Protein AF-A0A6P2LKY9-F1 (afdb_monomer_lite)

Organism: NCBI:txid488446

Sequence (203 aa):
MSLGGGTQVIVFDTAKVGRNPLKTTDAQFRIYQKQFQTVAALASKAGMTTTIFTNHHPILAFAPIAGSTPAPGNLALQSVMSSLNAQAYYPPGIHVALHGHVHDFQAINFSSGHPATIVSGNGGDNLDVALPDPFPAGLTPAPGAVIERLSHNNSFGFLIMERRAAPATGWVFHAYSAAGKLLASCDQSGTTLACDKTGFIAP

InterPro domains:
  IPR029052 Metallo-dependent phosphatase-like [G3DSA:3.60.21.10] (2-195)
  IPR029052 Metallo-dependent phosphatase-like [SSF56300] (5-173)

Radius of gyration: 16.24 Å; chains: 1; bounding box: 44×42×42 Å

Secondary structure (DSSP, 8-state):
--S-TTEEEEE---TT--SSPPPTTSHHHHHHHHHHHHHHHHHT-TT-SEEEEE-SS-SSS-B--TTSPPB-S-HHHHHHHHTT-TTTSSPTT--EEEE-SSSSEEEEEESSSPPEEEEE--SSSPPPPPPPSSPPTT--SSTT--EEEEEEE-SSEEEEEEEPPTT--SEEEEEEETT--EEEEEEEETTEEEES--EE---

pLDDT: mean 96.25, std 5.59, range [45.53, 98.88]

Structure (mmCIF, N/CA/C/O backbone):
data_AF-A0A6P2LKY9-F1
#
_entry.id   AF-A0A6P2LKY9-F1
#
loop_
_atom_site.group_PDB
_atom_site.id
_atom_site.type_symbol
_atom_site.label_atom_id
_atom_site.label_alt_id
_atom_site.label_comp_id
_atom_site.label_asym_id
_atom_site.label_entity_id
_atom_site.label_seq_id
_atom_site.pdbx_PDB_ins_code
_atom_site.Cartn_x
_atom_site.Cartn_y
_atom_site.Cartn_z
_atom_site.occupancy
_atom_site.B_iso_or_equiv
_atom_site.auth_seq_id
_atom_site.auth_comp_id
_atom_site.auth_asym_id
_atom_site.auth_atom_id
_atom_site.pdbx_PDB_model_num
ATOM 1 N N . MET A 1 1 ? -24.342 -4.943 -7.506 1.00 45.53 1 MET A N 1
ATOM 2 C CA . MET A 1 1 ? -23.456 -6.098 -7.764 1.00 45.53 1 MET A CA 1
ATOM 3 C C . MET A 1 1 ? -22.476 -6.171 -6.604 1.00 45.53 1 MET A C 1
ATOM 5 O O . MET A 1 1 ? -21.874 -5.147 -6.312 1.00 45.53 1 MET A O 1
ATOM 9 N N . SER A 1 2 ? -22.389 -7.280 -5.864 1.00 63.56 2 SER A N 1
ATOM 10 C CA . SER A 1 2 ? -21.385 -7.402 -4.795 1.00 63.56 2 SER A CA 1
ATOM 11 C C . SER A 1 2 ? -20.031 -7.767 -5.409 1.00 63.56 2 SER A C 1
ATOM 13 O O . SER A 1 2 ? -19.975 -8.538 -6.367 1.00 63.56 2 SER A O 1
ATOM 15 N N . LEU A 1 3 ? -18.928 -7.271 -4.841 1.00 70.25 3 LEU A N 1
ATOM 16 C CA . LEU A 1 3 ? -17.557 -7.664 -5.215 1.00 70.25 3 LEU A CA 1
ATOM 17 C C . LEU A 1 3 ? -17.201 -9.072 -4.688 1.00 70.25 3 LEU A C 1
ATOM 19 O O . LEU A 1 3 ? -16.032 -9.421 -4.545 1.00 70.25 3 LEU A O 1
ATOM 23 N N . GLY A 1 4 ? -18.210 -9.914 -4.435 1.00 73.00 4 GLY A N 1
ATOM 24 C CA . GLY A 1 4 ? -18.126 -11.185 -3.712 1.00 73.00 4 GLY A CA 1
ATOM 25 C C . GLY A 1 4 ? -18.806 -11.098 -2.353 1.00 73.00 4 GLY A C 1
ATOM 26 O O . GLY A 1 4 ? -18.917 -10.018 -1.784 1.00 73.00 4 GLY A O 1
ATOM 27 N N . GLY A 1 5 ? -19.284 -12.233 -1.832 1.00 80.12 5 GLY A N 1
ATOM 28 C CA . GLY A 1 5 ? -20.027 -12.276 -0.564 1.00 80.12 5 GLY A CA 1
ATOM 29 C C . GLY A 1 5 ? -19.220 -11.835 0.666 1.00 80.12 5 GLY A C 1
ATOM 30 O O . GLY A 1 5 ? -19.817 -11.384 1.637 1.00 80.12 5 GLY A O 1
ATOM 31 N N . GLY A 1 6 ? -17.885 -11.916 0.604 1.00 89.38 6 GLY A N 1
ATOM 32 C CA . GLY A 1 6 ? -16.979 -11.600 1.715 1.00 89.38 6 GLY A CA 1
ATOM 33 C C . GLY A 1 6 ? -15.938 -10.518 1.420 1.00 89.38 6 GLY A C 1
ATOM 34 O O . GLY A 1 6 ? -14.963 -10.418 2.161 1.00 89.38 6 GLY A O 1
ATOM 35 N N . THR A 1 7 ? -16.083 -9.728 0.348 1.00 94.00 7 THR A N 1
ATOM 36 C CA . THR A 1 7 ? -15.151 -8.622 0.060 1.00 94.00 7 THR A CA 1
ATOM 37 C C . THR A 1 7 ? -15.814 -7.262 0.197 1.00 94.00 7 THR A C 1
ATOM 39 O O . THR A 1 7 ? -16.906 -7.037 -0.326 1.00 94.00 7 THR A O 1
ATOM 42 N N . GLN A 1 8 ? -15.099 -6.331 0.826 1.00 95.62 8 GLN A N 1
ATOM 43 C CA . GLN A 1 8 ? -15.435 -4.914 0.832 1.00 95.62 8 GLN A CA 1
ATOM 44 C C . GLN A 1 8 ? -14.215 -4.040 0.531 1.00 95.62 8 GLN A C 1
ATOM 46 O O . GLN A 1 8 ? -13.075 -4.409 0.817 1.00 95.62 8 GLN A O 1
ATOM 51 N N . VAL A 1 9 ? -14.485 -2.858 -0.018 1.00 97.25 9 VAL A N 1
ATOM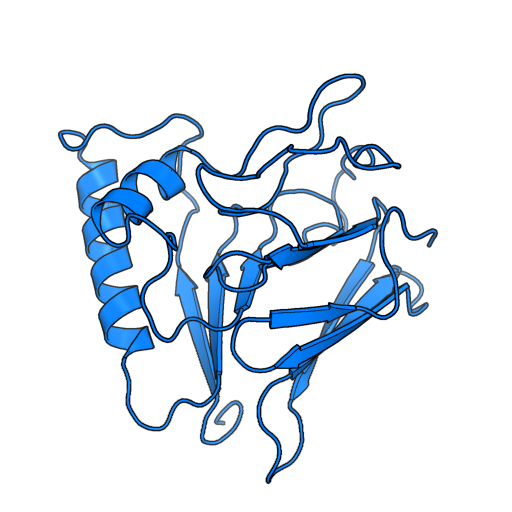 52 C CA . VAL A 1 9 ? -13.497 -1.801 -0.242 1.00 97.25 9 VAL A CA 1
ATOM 53 C C . VAL A 1 9 ? -13.921 -0.592 0.583 1.00 97.25 9 VAL A 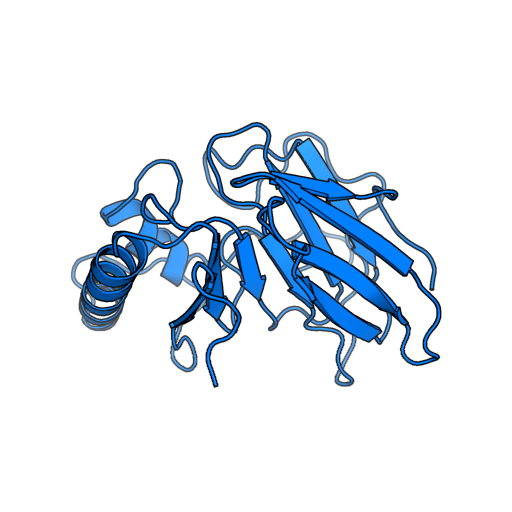C 1
ATOM 55 O O . VAL A 1 9 ? -15.053 -0.126 0.456 1.00 97.25 9 VAL A O 1
ATOM 58 N N . ILE A 1 10 ? -13.028 -0.097 1.438 1.00 98.44 10 ILE A N 1
ATOM 59 C CA . ILE A 1 10 ? -13.234 1.120 2.226 1.00 98.44 10 ILE A CA 1
ATOM 60 C C . ILE A 1 10 ? -12.400 2.227 1.593 1.00 98.44 10 ILE A C 1
ATOM 62 O O . ILE A 1 10 ? -11.173 2.178 1.627 1.00 98.44 10 ILE A O 1
ATOM 66 N N . VAL A 1 11 ? -13.078 3.225 1.030 1.00 98.50 11 VAL A N 1
ATOM 67 C CA . VAL A 1 11 ? -12.438 4.395 0.423 1.00 98.50 11 VAL A CA 1
ATOM 68 C C . VAL A 1 11 ? -12.305 5.494 1.471 1.00 98.50 11 VAL A C 1
ATOM 70 O O . VAL A 1 11 ? -13.298 5.920 2.061 1.00 98.50 11 VAL A O 1
ATOM 73 N N . PHE A 1 12 ? -11.082 5.960 1.693 1.00 98.56 12 PHE A N 1
ATOM 74 C CA . PHE A 1 12 ? -10.757 7.011 2.647 1.00 98.56 12 PHE A CA 1
ATOM 75 C C . PHE A 1 12 ? -10.211 8.238 1.911 1.00 98.56 12 PHE A C 1
ATOM 77 O O . PHE A 1 12 ? -9.162 8.190 1.266 1.00 98.56 12 PHE A O 1
ATOM 84 N N . ASP A 1 13 ? -10.947 9.347 1.979 1.00 98.06 13 ASP A N 1
ATOM 85 C CA . ASP A 1 13 ? -10.561 10.588 1.310 1.00 98.06 13 ASP A CA 1
ATOM 86 C C . ASP A 1 13 ? -9.358 11.235 2.009 1.00 98.06 13 ASP A C 1
ATOM 88 O O . ASP A 1 13 ? -9.334 11.416 3.224 1.00 98.06 13 ASP A O 1
ATOM 92 N N . THR A 1 14 ? -8.353 11.601 1.215 1.00 97.94 14 THR A N 1
ATOM 93 C CA . THR A 1 14 ? -7.128 12.264 1.682 1.00 97.94 14 THR A CA 1
ATOM 94 C C . THR A 1 14 ? -6.783 13.501 0.865 1.00 97.94 14 THR A C 1
ATOM 96 O O . THR A 1 14 ? -5.675 14.011 0.976 1.00 97.94 14 THR A O 1
ATOM 99 N N . ALA A 1 15 ? -7.717 14.026 0.069 1.00 96.56 15 ALA A N 1
ATOM 100 C CA . ALA A 1 15 ? -7.475 15.140 -0.847 1.00 96.56 15 ALA A CA 1
ATOM 101 C C . ALA A 1 15 ? -6.951 16.413 -0.157 1.00 96.56 15 ALA A C 1
ATOM 103 O O . ALA A 1 15 ? -6.298 17.236 -0.789 1.00 96.56 15 ALA A O 1
ATOM 104 N N . LYS A 1 16 ? -7.227 16.587 1.142 1.00 96.75 16 LYS A N 1
ATOM 105 C CA . LYS A 1 16 ? -6.793 17.758 1.920 1.00 96.75 16 LYS A CA 1
ATOM 106 C C . LYS A 1 16 ? -5.641 17.473 2.877 1.00 96.75 16 LYS A C 1
ATOM 108 O O . LYS A 1 16 ? -5.351 18.316 3.723 1.00 96.75 16 LYS A O 1
ATOM 113 N N . VAL A 1 17 ? -5.040 16.285 2.848 1.00 97.19 17 VAL A N 1
ATOM 114 C CA . VAL A 1 17 ? -4.019 15.924 3.834 1.00 97.19 17 VAL A CA 1
ATOM 115 C C . VAL A 1 17 ? -2.714 16.685 3.591 1.00 97.19 17 VAL A C 1
ATOM 117 O O . VAL A 1 17 ? -2.278 16.854 2.457 1.00 97.19 17 VAL A O 1
ATOM 120 N N . GLY A 1 18 ? -2.098 17.166 4.671 1.00 96.44 18 GLY A N 1
ATOM 121 C CA . GLY A 1 18 ? -0.754 17.735 4.626 1.00 96.44 18 GLY A CA 1
ATOM 122 C C . GLY A 1 18 ? 0.337 16.660 4.637 1.00 96.44 18 GLY A C 1
ATOM 123 O O . GLY A 1 18 ? 0.066 15.460 4.640 1.00 96.44 18 GLY A O 1
ATOM 124 N N . ARG A 1 19 ? 1.596 17.105 4.675 1.00 95.19 19 ARG A N 1
ATOM 125 C CA . ARG A 1 19 ? 2.769 16.219 4.786 1.00 95.19 19 ARG A CA 1
ATOM 126 C C . ARG A 1 19 ? 3.292 16.081 6.215 1.00 95.19 19 ARG A C 1
ATOM 128 O O . ARG A 1 19 ? 3.851 15.047 6.551 1.00 95.19 19 ARG A O 1
ATOM 135 N N . ASN A 1 20 ? 3.119 17.112 7.041 1.00 97.75 20 ASN A N 1
ATOM 136 C CA . ASN A 1 20 ? 3.670 17.156 8.395 1.00 97.75 20 ASN A CA 1
ATOM 137 C C . ASN A 1 20 ? 2.765 16.422 9.396 1.00 97.75 20 ASN A C 1
ATOM 139 O O . ASN A 1 20 ? 1.544 16.480 9.234 1.00 97.75 20 ASN A O 1
ATOM 143 N N . PRO A 1 21 ? 3.326 15.806 10.456 1.00 98.25 21 PRO A N 1
ATOM 144 C CA . PRO A 1 21 ? 2.533 15.269 11.557 1.00 98.25 21 PRO A CA 1
ATOM 145 C C . PRO A 1 21 ? 1.536 16.302 12.090 1.00 98.25 21 PRO A C 1
ATOM 147 O O . PRO A 1 21 ? 1.885 17.470 12.282 1.00 98.25 21 PRO A O 1
ATOM 150 N N . LEU A 1 22 ? 0.307 15.865 12.349 1.00 98.50 22 LEU A N 1
ATOM 151 C CA . LEU A 1 22 ? -0.742 16.709 12.909 1.00 98.50 22 LEU A CA 1
ATOM 152 C C . LEU A 1 22 ? -0.723 16.613 14.435 1.00 98.50 22 LEU A C 1
ATOM 154 O O . LEU A 1 22 ? -0.529 15.538 15.004 1.00 98.50 22 LEU A O 1
ATOM 158 N N . LYS A 1 23 ? -0.963 17.734 15.115 1.00 98.44 23 LYS A N 1
ATOM 159 C CA . LYS A 1 23 ? -1.133 17.749 16.570 1.00 98.44 23 LYS A CA 1
ATOM 160 C C . LYS A 1 23 ? -2.560 17.343 16.913 1.00 98.44 23 LYS A C 1
ATOM 162 O O . LYS A 1 23 ? -3.503 17.696 16.210 1.00 98.44 23 LYS A O 1
ATOM 167 N N . THR A 1 24 ? -2.751 16.698 18.060 1.00 97.88 24 THR A N 1
ATOM 168 C CA . THR A 1 24 ? -4.084 16.291 18.548 1.00 97.88 24 THR A CA 1
ATOM 169 C C . THR A 1 24 ? -5.048 17.472 18.738 1.00 97.88 24 THR A C 1
ATOM 171 O O . THR A 1 24 ? -6.268 17.307 18.693 1.00 97.88 24 THR A O 1
ATOM 174 N N . THR A 1 25 ? -4.513 18.682 18.918 1.00 97.88 25 THR A N 1
ATOM 175 C CA . THR A 1 25 ? -5.273 19.934 19.029 1.00 97.88 25 THR A CA 1
ATOM 176 C C . THR A 1 25 ? -5.775 20.479 17.692 1.00 97.88 25 THR A C 1
ATOM 178 O O . THR A 1 25 ? -6.679 21.322 17.689 1.00 97.88 25 THR A O 1
ATOM 181 N N . ASP A 1 26 ? -5.221 20.017 16.568 1.00 98.25 26 ASP A N 1
ATOM 182 C CA . ASP A 1 26 ? -5.539 20.532 15.241 1.00 98.25 26 ASP A CA 1
ATOM 183 C C . ASP A 1 26 ? -6.940 20.088 14.804 1.00 98.25 26 ASP A C 1
ATOM 185 O O . ASP A 1 26 ? -7.356 18.941 14.989 1.00 98.25 26 ASP A O 1
ATOM 189 N N . ALA A 1 27 ? -7.687 20.990 14.163 1.00 98.00 27 ALA A N 1
ATOM 190 C CA . ALA A 1 27 ? -9.011 20.657 13.638 1.00 98.00 27 ALA A CA 1
ATOM 191 C C . ALA A 1 27 ? -8.943 19.510 12.615 1.00 98.00 27 ALA A C 1
ATOM 193 O O . ALA A 1 27 ? -9.774 18.604 12.646 1.00 98.00 27 ALA A O 1
ATOM 194 N N . GLN A 1 28 ? -7.917 19.518 11.760 1.00 98.06 28 GLN A N 1
ATOM 195 C CA . GLN A 1 28 ? -7.698 18.479 10.759 1.00 98.06 28 GLN A CA 1
ATOM 196 C C . GLN A 1 28 ? -7.419 17.107 11.388 1.00 98.06 28 GLN A C 1
ATOM 198 O O . GLN A 1 28 ? -7.958 16.111 10.907 1.00 98.06 28 GLN A O 1
ATOM 203 N N . PHE A 1 29 ? -6.653 17.054 12.485 1.00 98.75 29 PHE A N 1
ATOM 204 C CA . PHE A 1 29 ? -6.413 15.813 13.223 1.00 98.75 29 PHE A CA 1
ATOM 205 C C . PHE A 1 29 ? -7.733 15.198 13.687 1.00 98.75 29 PHE A C 1
ATOM 207 O O . PHE A 1 29 ? -8.015 14.041 13.392 1.00 98.75 29 PHE A O 1
ATOM 214 N N . ARG A 1 30 ? -8.580 15.987 14.362 1.00 98.56 30 ARG A N 1
ATOM 215 C CA . ARG A 1 30 ? -9.873 15.512 14.884 1.00 98.56 30 ARG A CA 1
ATOM 216 C C . ARG A 1 30 ? -10.816 15.043 13.775 1.00 98.56 30 ARG A C 1
ATOM 218 O O . ARG A 1 30 ? -11.541 14.069 13.965 1.00 98.56 30 ARG A O 1
ATOM 225 N N . ILE A 1 31 ? -10.797 15.711 12.619 1.00 98.50 31 ILE A N 1
ATOM 226 C CA . ILE A 1 31 ? -11.590 15.313 11.448 1.00 98.50 31 ILE A CA 1
ATOM 227 C C . ILE A 1 31 ? -11.138 13.944 10.939 1.00 98.50 31 ILE A C 1
ATOM 229 O O . ILE A 1 31 ? -11.962 13.032 10.855 1.00 98.50 31 ILE A O 1
ATOM 233 N N . TYR A 1 32 ? -9.845 13.775 10.654 1.00 98.75 32 TYR A N 1
ATOM 234 C CA . TYR A 1 32 ? -9.330 12.496 10.168 1.00 98.75 32 TYR A CA 1
ATOM 235 C C . TYR A 1 32 ? -9.468 11.391 11.214 1.00 98.75 32 TYR A C 1
ATOM 237 O O . TYR A 1 32 ? -9.809 10.270 10.855 1.00 98.75 32 TYR A O 1
ATOM 245 N N . GLN A 1 33 ? -9.293 11.695 12.503 1.00 98.62 33 GLN A N 1
ATOM 246 C CA . GLN A 1 33 ? -9.484 10.724 13.580 1.00 98.62 33 GLN A CA 1
ATOM 247 C C . GLN A 1 33 ? -10.921 10.194 13.581 1.00 98.62 33 GLN A C 1
ATOM 249 O O . GLN A 1 33 ? -11.130 8.982 13.597 1.00 98.62 33 GLN A O 1
ATOM 254 N N . LYS A 1 34 ? -11.917 11.083 13.478 1.00 98.62 34 LYS A N 1
ATOM 255 C CA . LYS A 1 34 ? -13.329 10.691 13.394 1.00 98.62 34 LYS A CA 1
ATOM 256 C C . LYS A 1 34 ? -13.629 9.873 12.136 1.00 98.62 34 LYS A C 1
ATOM 258 O O . LYS A 1 34 ? -14.343 8.878 12.207 1.00 98.62 34 LYS A O 1
ATOM 263 N N . GLN A 1 35 ? -13.080 10.261 10.987 1.00 98.44 35 GLN A N 1
ATOM 264 C CA . GLN A 1 35 ? -13.231 9.486 9.752 1.00 98.44 35 GLN A CA 1
ATOM 265 C C . GLN A 1 35 ? -12.591 8.096 9.879 1.00 98.44 35 GLN A C 1
ATOM 267 O O . GLN A 1 35 ? -13.163 7.109 9.425 1.00 98.44 35 GLN A O 1
ATOM 272 N N . PHE A 1 36 ? -11.441 7.991 10.543 1.00 98.44 36 PHE A N 1
ATOM 273 C CA . PHE A 1 36 ? -10.746 6.722 10.731 1.00 98.44 36 PHE A CA 1
ATOM 274 C C . PHE A 1 36 ? -11.426 5.811 11.767 1.00 98.44 36 PHE A C 1
ATOM 276 O O . PHE A 1 36 ? -11.404 4.590 11.634 1.00 98.44 36 PHE A O 1
ATOM 283 N N . GLN A 1 37 ? -12.135 6.377 12.747 1.00 98.62 37 GLN A N 1
ATOM 284 C CA . GLN A 1 37 ? -13.059 5.611 13.593 1.00 98.62 37 GLN A CA 1
ATOM 285 C C . GLN A 1 37 ? -14.198 4.989 12.767 1.00 98.62 37 GLN A C 1
ATOM 287 O O . GLN A 1 37 ? -14.562 3.837 12.999 1.00 98.62 37 GLN A O 1
ATOM 292 N N . THR A 1 38 ? -14.715 5.695 11.754 1.00 98.62 38 THR A N 1
ATOM 293 C CA . THR A 1 38 ? -15.676 5.111 10.802 1.00 98.62 38 THR A CA 1
ATOM 294 C C . THR A 1 38 ? -15.050 3.970 10.000 1.00 98.62 38 THR A C 1
ATOM 296 O O . THR A 1 38 ? -15.694 2.941 9.813 1.00 98.62 38 THR A O 1
ATOM 299 N N . VAL A 1 39 ? -13.786 4.098 9.575 1.00 98.62 39 VAL A N 1
ATOM 300 C CA . VAL A 1 39 ? -13.047 2.995 8.929 1.00 98.62 39 VAL A CA 1
ATOM 301 C C . VAL A 1 39 ? -12.999 1.771 9.845 1.00 98.62 39 VAL A C 1
ATOM 303 O O . VAL A 1 39 ? -13.284 0.671 9.383 1.00 98.62 39 VAL A O 1
ATOM 306 N N . ALA A 1 40 ? -12.716 1.946 11.138 1.00 98.44 40 ALA A N 1
ATOM 307 C CA . ALA A 1 40 ? -12.701 0.844 12.101 1.00 98.44 40 ALA A CA 1
ATOM 308 C C . ALA A 1 40 ? -14.074 0.163 12.245 1.00 98.44 40 ALA A C 1
ATOM 310 O O . ALA A 1 40 ? -14.153 -1.064 12.250 1.00 98.44 40 ALA A O 1
ATOM 311 N N . ALA A 1 41 ? -15.159 0.941 12.297 1.00 98.25 41 ALA A N 1
ATOM 312 C CA . ALA A 1 41 ? -16.519 0.402 12.347 1.00 98.25 41 ALA A CA 1
ATOM 313 C C . ALA A 1 41 ? -16.904 -0.369 11.069 1.00 98.25 41 ALA A C 1
ATOM 315 O O . ALA A 1 41 ? -17.618 -1.365 11.133 1.00 98.25 41 ALA A O 1
ATOM 316 N N . LEU A 1 42 ? -16.428 0.072 9.902 1.00 98.06 42 LEU A N 1
ATOM 317 C CA . LEU A 1 42 ? -16.637 -0.636 8.638 1.00 98.06 42 LEU A CA 1
ATOM 318 C C . LEU A 1 42 ? -15.779 -1.906 8.551 1.00 98.06 42 LEU A C 1
ATOM 320 O O . LEU A 1 42 ? -16.255 -2.943 8.092 1.00 98.06 42 LEU A O 1
ATOM 324 N N . ALA A 1 43 ? -14.526 -1.845 9.006 1.00 97.62 43 ALA A N 1
ATOM 325 C CA . ALA A 1 43 ? -13.587 -2.964 8.981 1.00 97.62 43 ALA A CA 1
ATOM 326 C C . ALA A 1 43 ? -14.014 -4.126 9.894 1.00 97.62 43 ALA A C 1
ATOM 328 O O . ALA A 1 43 ? -13.693 -5.274 9.597 1.00 97.62 43 ALA A O 1
ATOM 329 N N . SER A 1 44 ? -14.780 -3.848 10.955 1.00 96.56 44 SER A N 1
ATOM 330 C CA . SER A 1 44 ? -15.296 -4.858 11.889 1.00 96.56 44 SER A CA 1
ATOM 331 C C . SER A 1 44 ? -16.591 -5.544 11.434 1.00 96.56 44 SER A C 1
ATOM 333 O O . SER A 1 44 ? -17.131 -6.387 12.155 1.00 96.56 44 SER A O 1
ATOM 335 N N . LYS A 1 45 ? -17.111 -5.214 10.243 1.00 94.81 45 LYS A N 1
ATOM 336 C CA . LYS A 1 45 ? -18.344 -5.804 9.717 1.00 94.81 45 LYS A CA 1
ATOM 337 C C . LYS A 1 45 ? -18.217 -7.326 9.574 1.00 94.81 45 LYS A C 1
ATOM 339 O O . LYS A 1 45 ? -17.371 -7.833 8.839 1.00 94.81 45 LYS A O 1
ATOM 344 N N . ALA A 1 46 ? -19.120 -8.052 10.232 1.00 93.56 46 ALA A N 1
ATOM 345 C CA . ALA A 1 46 ? -19.168 -9.509 10.176 1.00 93.56 46 ALA A CA 1
ATOM 346 C C . ALA A 1 46 ? -19.386 -10.037 8.746 1.00 93.56 46 ALA A C 1
ATOM 348 O O . ALA A 1 46 ? -20.064 -9.415 7.923 1.00 93.56 46 ALA A O 1
ATOM 349 N N . GLY A 1 47 ? -18.822 -11.213 8.466 1.00 91.44 47 GLY A N 1
ATOM 350 C CA . GLY A 1 47 ? -18.920 -11.880 7.165 1.00 91.44 47 GLY A CA 1
ATOM 351 C C . GLY A 1 47 ? -17.910 -11.399 6.118 1.00 91.44 47 GLY A C 1
ATOM 352 O O . GLY A 1 47 ? -17.877 -11.954 5.023 1.00 91.44 47 GLY A O 1
ATOM 353 N N . MET A 1 48 ? -17.075 -10.403 6.430 1.00 93.44 48 MET A N 1
ATOM 354 C CA . MET A 1 48 ? -15.999 -9.962 5.541 1.00 93.44 48 MET A CA 1
ATOM 355 C C . MET A 1 48 ? -14.756 -10.837 5.727 1.00 93.44 48 MET A C 1
ATOM 357 O O . MET A 1 48 ? -14.176 -10.888 6.806 1.00 93.44 48 MET A O 1
ATOM 361 N N . THR A 1 49 ? -14.336 -11.509 4.657 1.00 92.75 49 THR A N 1
ATOM 362 C CA . THR A 1 49 ? -13.095 -12.298 4.583 1.00 92.75 49 THR A CA 1
ATOM 363 C C . THR A 1 49 ? -11.944 -11.504 3.973 1.00 92.75 49 THR A C 1
ATOM 365 O O . THR A 1 49 ? -10.794 -11.929 4.017 1.00 92.75 49 THR A O 1
ATOM 368 N N . THR A 1 50 ? -12.233 -10.377 3.317 1.00 94.81 50 THR A N 1
ATOM 369 C CA . THR A 1 50 ? -11.219 -9.452 2.809 1.00 94.81 50 THR A CA 1
ATOM 370 C C . THR A 1 50 ? -11.760 -8.028 2.799 1.00 94.81 50 THR A C 1
ATOM 372 O O . THR A 1 50 ? -12.737 -7.724 2.117 1.00 94.81 50 THR A O 1
ATOM 375 N N . THR A 1 51 ? -11.084 -7.141 3.518 1.00 97.50 51 THR A N 1
ATOM 376 C CA . THR A 1 51 ? -11.328 -5.697 3.476 1.00 97.50 51 THR A CA 1
ATOM 377 C C . THR A 1 51 ? -10.107 -5.023 2.887 1.00 97.50 51 THR A C 1
ATOM 379 O O . THR A 1 51 ? -9.017 -5.103 3.461 1.00 97.50 51 THR A O 1
ATOM 382 N N . ILE A 1 52 ? -10.306 -4.344 1.765 1.00 98.19 52 ILE A N 1
ATOM 383 C CA . ILE A 1 52 ? -9.283 -3.524 1.130 1.00 98.19 52 ILE A CA 1
ATOM 384 C C . ILE A 1 52 ? -9.503 -2.079 1.570 1.00 98.19 52 ILE A C 1
ATOM 386 O O . ILE A 1 52 ? -10.565 -1.506 1.323 1.00 98.19 52 ILE A O 1
ATOM 390 N N . PHE A 1 53 ? -8.515 -1.492 2.234 1.00 98.75 53 PHE A N 1
ATOM 391 C CA . PHE A 1 53 ? -8.484 -0.056 2.481 1.00 98.75 53 PHE A CA 1
ATOM 392 C C . PHE A 1 53 ? -7.871 0.637 1.269 1.00 98.75 53 PHE A C 1
ATOM 394 O O . PHE A 1 53 ? -6.849 0.187 0.759 1.00 98.75 53 PHE A O 1
ATOM 401 N N . THR A 1 54 ? -8.454 1.740 0.811 1.00 98.62 54 THR A N 1
ATOM 402 C CA . THR A 1 54 ? -7.847 2.528 -0.260 1.00 98.62 54 THR A CA 1
ATOM 403 C C . THR A 1 54 ? -7.956 4.021 -0.014 1.00 98.62 54 THR A C 1
ATOM 405 O O . THR A 1 54 ? -8.971 4.525 0.466 1.00 98.62 54 THR A O 1
ATOM 408 N N . ASN A 1 55 ? -6.887 4.731 -0.348 1.00 98.62 55 ASN A N 1
ATOM 409 C CA . ASN A 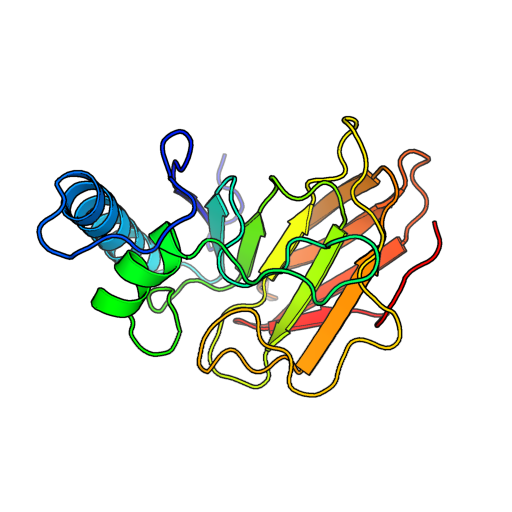1 55 ? -6.803 6.183 -0.332 1.00 98.62 55 ASN A CA 1
ATOM 410 C C . ASN A 1 55 ? -5.718 6.644 -1.313 1.00 98.62 55 ASN A C 1
ATOM 412 O O . ASN A 1 55 ? -4.940 5.842 -1.815 1.00 98.62 55 ASN A O 1
ATOM 416 N N . HIS A 1 56 ? -5.638 7.947 -1.570 1.00 98.44 56 HIS A N 1
ATOM 417 C CA . HIS A 1 56 ? -4.646 8.475 -2.505 1.00 98.44 56 HIS A CA 1
ATOM 418 C C . HIS A 1 56 ? -3.215 8.415 -1.944 1.00 98.44 56 HIS A C 1
ATOM 420 O O . HIS A 1 56 ? -2.344 7.832 -2.577 1.00 98.44 56 HIS A O 1
ATOM 426 N N . HIS A 1 57 ? -2.975 8.983 -0.757 1.00 98.62 57 HIS A N 1
ATOM 427 C CA . HIS A 1 57 ? -1.628 9.167 -0.198 1.00 98.62 57 HIS A CA 1
ATOM 428 C C . HIS A 1 57 ? -1.139 7.939 0.603 1.00 98.62 57 HIS A C 1
ATOM 430 O O . HIS A 1 57 ? -1.780 7.598 1.600 1.00 98.62 57 HIS A O 1
ATOM 436 N N . PRO A 1 58 ? -0.003 7.305 0.261 1.00 98.19 58 PRO A N 1
ATOM 437 C CA . PRO A 1 58 ? 0.465 6.113 0.958 1.00 98.19 58 PRO A CA 1
ATOM 438 C C . PRO A 1 58 ? 0.748 6.339 2.441 1.00 98.19 58 PRO A C 1
ATOM 440 O O . PRO A 1 58 ? 1.325 7.356 2.828 1.00 98.19 58 PRO A O 1
ATOM 443 N N . ILE A 1 59 ? 0.362 5.372 3.277 1.00 98.50 59 ILE A N 1
ATOM 444 C CA . ILE A 1 59 ? 0.555 5.439 4.735 1.00 98.50 59 ILE A CA 1
ATOM 445 C C . ILE A 1 59 ? 1.755 4.601 5.167 1.00 98.50 59 ILE A C 1
ATOM 447 O O . ILE A 1 59 ? 2.566 5.083 5.951 1.00 98.50 59 ILE A O 1
ATOM 451 N N . LEU A 1 60 ? 1.878 3.372 4.655 1.00 98.62 60 LEU A N 1
ATOM 452 C CA . LEU A 1 60 ? 2.973 2.442 4.954 1.00 98.62 60 LEU A CA 1
ATOM 453 C C . LEU A 1 60 ? 3.728 2.076 3.668 1.00 98.62 60 LEU A C 1
ATOM 455 O O . LEU A 1 60 ? 3.873 0.910 3.321 1.00 98.62 60 LEU A O 1
ATOM 459 N N . ALA A 1 61 ? 4.174 3.093 2.937 1.00 98.50 61 ALA A N 1
ATOM 460 C CA . ALA A 1 61 ? 5.012 2.947 1.749 1.00 98.50 61 ALA A CA 1
ATOM 461 C C . ALA A 1 61 ? 6.046 4.078 1.702 1.00 98.50 61 ALA A C 1
ATOM 463 O O . ALA A 1 61 ? 6.177 4.821 2.678 1.00 98.50 61 ALA A O 1
ATOM 464 N N . PHE A 1 62 ? 6.765 4.214 0.591 1.00 98.56 62 PHE A N 1
ATOM 465 C CA . PHE A 1 62 ? 7.828 5.206 0.452 1.00 98.56 62 PHE A CA 1
ATOM 466 C C . PHE A 1 62 ? 7.550 6.189 -0.675 1.00 98.56 62 PHE A C 1
ATOM 468 O O . PHE A 1 62 ? 6.954 5.825 -1.681 1.00 98.56 62 PHE A O 1
ATOM 475 N N . ALA A 1 63 ? 8.031 7.420 -0.527 1.00 97.75 63 ALA A N 1
ATOM 476 C CA . ALA A 1 63 ? 8.214 8.328 -1.652 1.00 97.75 63 ALA A CA 1
ATOM 477 C C . ALA A 1 63 ? 9.716 8.384 -1.984 1.00 97.75 63 ALA A C 1
ATOM 479 O O . ALA A 1 63 ? 10.518 8.729 -1.108 1.00 97.75 63 ALA A O 1
ATOM 480 N N . PRO A 1 64 ? 10.137 8.018 -3.202 1.00 97.31 64 PRO A N 1
ATOM 481 C CA . PRO A 1 64 ? 11.545 8.030 -3.574 1.00 97.31 64 PRO A CA 1
ATOM 482 C C . PRO A 1 64 ? 12.080 9.468 -3.669 1.00 97.31 64 PRO A C 1
ATOM 484 O O . PRO A 1 64 ? 11.365 10.406 -4.017 1.00 97.31 64 PRO A O 1
ATOM 487 N N . ILE A 1 65 ? 13.363 9.651 -3.348 1.00 96.38 65 ILE A N 1
ATOM 488 C CA . ILE A 1 65 ? 14.061 10.939 -3.451 1.00 96.38 65 ILE A CA 1
ATOM 489 C C . ILE A 1 65 ? 15.372 10.704 -4.198 1.00 96.38 65 ILE A C 1
ATOM 491 O O . ILE A 1 65 ? 16.178 9.864 -3.800 1.00 96.38 65 ILE A O 1
ATOM 495 N N . ALA A 1 66 ? 15.606 11.459 -5.272 1.00 93.56 66 ALA A N 1
ATOM 496 C CA . ALA A 1 66 ? 16.809 11.317 -6.087 1.00 93.56 66 ALA A CA 1
ATOM 497 C C . ALA A 1 66 ? 18.083 11.523 -5.249 1.00 93.56 66 ALA A C 1
ATOM 499 O O . ALA A 1 66 ? 18.278 12.579 -4.649 1.00 93.56 66 ALA A O 1
ATOM 500 N N . GLY A 1 67 ? 18.947 10.503 -5.213 1.00 91.50 67 GLY A N 1
ATOM 501 C CA . GLY A 1 67 ? 20.230 10.550 -4.504 1.00 91.50 67 GLY A CA 1
ATOM 502 C C . GLY A 1 67 ? 20.132 10.615 -2.975 1.00 91.50 67 GLY A C 1
ATOM 503 O O . GLY A 1 67 ? 21.122 10.952 -2.332 1.00 91.50 67 GLY A O 1
ATOM 504 N N . SER A 1 68 ? 18.969 10.318 -2.386 1.00 94.75 68 SER A N 1
ATOM 505 C CA . SER A 1 68 ? 18.753 10.381 -0.938 1.00 94.75 68 SER A CA 1
ATOM 506 C C . SER A 1 68 ? 17.936 9.190 -0.433 1.00 94.75 68 SER A C 1
ATOM 508 O O . SER A 1 68 ? 17.408 8.392 -1.207 1.00 94.75 68 SER A O 1
ATOM 510 N N . THR A 1 69 ? 17.826 9.070 0.886 1.00 96.31 69 THR A N 1
ATOM 511 C CA . THR A 1 69 ? 16.950 8.091 1.532 1.00 96.31 69 THR A CA 1
ATOM 512 C C . THR A 1 69 ? 15.490 8.377 1.156 1.00 96.31 69 THR A C 1
ATOM 514 O O . THR A 1 69 ? 15.059 9.524 1.309 1.00 96.31 69 THR A O 1
ATOM 517 N N . PRO A 1 70 ? 14.712 7.372 0.707 1.00 98.06 70 PRO A N 1
ATOM 518 C CA . PRO A 1 70 ? 13.282 7.538 0.463 1.00 98.06 70 PRO A CA 1
ATOM 519 C C . PRO A 1 70 ? 12.552 8.099 1.687 1.00 98.06 70 PRO A C 1
ATOM 521 O O . PRO A 1 70 ? 12.818 7.698 2.823 1.00 98.06 70 PRO A O 1
ATOM 524 N N . ALA A 1 71 ? 11.615 9.016 1.459 1.00 97.81 71 ALA A N 1
ATOM 525 C CA . ALA A 1 71 ? 10.755 9.516 2.519 1.00 97.81 71 ALA A CA 1
ATOM 526 C C . ALA A 1 71 ? 9.760 8.427 2.963 1.00 97.81 71 ALA A C 1
ATOM 528 O O . ALA A 1 71 ? 9.306 7.636 2.130 1.00 97.81 71 ALA A O 1
ATOM 529 N N . PRO A 1 72 ? 9.402 8.391 4.260 1.00 97.81 72 PRO A N 1
ATOM 530 C CA . PRO A 1 72 ? 8.385 7.480 4.774 1.00 97.81 72 PRO A CA 1
ATOM 531 C C . PRO A 1 72 ? 6.992 7.833 4.232 1.00 97.81 72 PRO A C 1
ATOM 533 O O . PRO A 1 72 ? 6.807 8.825 3.521 1.00 97.81 72 PRO A O 1
ATOM 536 N N . GLY A 1 73 ? 5.993 7.039 4.618 1.00 97.19 73 GLY A N 1
ATOM 537 C CA . GLY A 1 73 ? 4.601 7.315 4.283 1.00 97.19 73 GLY A CA 1
ATOM 538 C C . GLY A 1 73 ? 4.087 8.626 4.891 1.00 97.19 73 GLY A C 1
ATOM 539 O O . GLY A 1 73 ? 4.783 9.343 5.614 1.00 97.19 73 GLY A O 1
ATOM 540 N N . ASN A 1 74 ? 2.836 8.971 4.590 1.00 98.50 74 ASN A N 1
ATOM 541 C CA . ASN A 1 74 ? 2.273 10.269 4.946 1.00 98.50 74 ASN A CA 1
ATOM 542 C C . ASN A 1 74 ? 2.213 10.481 6.475 1.00 98.50 74 ASN A C 1
ATOM 544 O O . ASN A 1 74 ? 1.362 9.916 7.166 1.00 98.50 74 ASN A O 1
ATOM 548 N N . LEU A 1 75 ? 3.082 11.356 6.996 1.00 98.62 75 LEU A N 1
ATOM 549 C CA . LEU A 1 75 ? 3.237 11.573 8.438 1.00 98.62 75 LEU A CA 1
ATOM 550 C C . LEU A 1 75 ? 2.001 12.200 9.101 1.00 98.62 75 LEU A C 1
ATOM 552 O O . LEU A 1 75 ? 1.732 11.943 10.276 1.00 98.62 75 LEU A O 1
ATOM 556 N N . ALA A 1 76 ? 1.224 12.999 8.363 1.00 98.56 76 ALA A N 1
ATOM 557 C CA . ALA A 1 76 ? -0.036 13.550 8.857 1.00 98.56 76 ALA A CA 1
ATOM 558 C C . ALA A 1 76 ? -1.040 12.424 9.151 1.00 98.56 76 ALA A C 1
ATOM 560 O O . ALA A 1 76 ? -1.586 12.360 10.254 1.00 98.56 76 ALA A O 1
ATOM 561 N N . LEU A 1 77 ? -1.230 11.491 8.212 1.00 98.62 77 LEU A N 1
ATOM 562 C CA . LEU A 1 77 ? -2.094 10.324 8.414 1.00 98.62 77 LEU A CA 1
ATOM 563 C C . LEU A 1 77 ? -1.543 9.400 9.493 1.00 98.62 77 LEU A C 1
ATOM 565 O O . LEU A 1 77 ? -2.293 9.011 10.383 1.00 98.62 77 LEU A O 1
ATOM 569 N N . GLN A 1 78 ? -0.240 9.106 9.470 1.00 98.69 78 GLN A N 1
ATOM 570 C CA . GLN A 1 78 ? 0.394 8.263 10.484 1.00 98.69 78 GLN A CA 1
ATOM 571 C C . GLN A 1 78 ? 0.175 8.807 11.903 1.00 98.69 78 GLN A C 1
ATOM 573 O O . GLN A 1 78 ? -0.119 8.024 12.800 1.00 98.69 78 GLN A O 1
ATOM 578 N N . SER A 1 79 ? 0.249 10.130 12.107 1.00 98.62 79 SER A N 1
ATOM 579 C CA . SER A 1 79 ? 0.005 10.755 13.419 1.00 98.62 79 SER A CA 1
ATOM 580 C C . SER A 1 79 ? -1.427 10.552 13.933 1.00 98.62 79 SER A C 1
ATOM 582 O O . SER A 1 79 ? -1.643 10.346 15.126 1.00 98.62 79 SER A O 1
ATOM 584 N N . VAL A 1 80 ? -2.412 10.564 13.032 1.00 98.62 80 VAL A N 1
ATOM 585 C CA . VAL A 1 80 ? -3.820 10.311 13.363 1.00 98.62 80 VAL A CA 1
ATOM 586 C C . VAL A 1 80 ? -4.046 8.824 13.609 1.00 98.62 80 VAL A C 1
ATOM 588 O O . VAL A 1 80 ? -4.659 8.435 14.601 1.00 98.62 80 VAL A O 1
ATOM 591 N N . MET A 1 81 ? -3.544 7.988 12.709 1.00 98.56 81 MET A N 1
ATOM 592 C CA . MET A 1 81 ? -3.767 6.548 12.707 1.00 98.56 81 MET A CA 1
ATOM 593 C C . MET A 1 81 ? -3.122 5.868 13.915 1.00 98.56 81 MET A C 1
ATOM 595 O O . MET A 1 81 ? -3.772 5.047 14.562 1.00 98.56 81 MET A O 1
ATOM 599 N N . SER A 1 82 ? -1.911 6.277 14.303 1.00 98.25 82 SER A N 1
ATOM 600 C CA . SER A 1 82 ? -1.244 5.765 15.506 1.00 98.25 82 SER A CA 1
ATOM 601 C C . SER A 1 82 ? -1.960 6.157 16.803 1.00 98.25 82 SER A C 1
ATOM 603 O O . SER A 1 82 ? -1.877 5.425 17.785 1.00 98.25 82 SER A O 1
ATOM 605 N N . SER A 1 83 ? -2.733 7.252 16.814 1.00 98.19 83 SER A N 1
ATOM 606 C CA . SER A 1 83 ? -3.545 7.627 17.983 1.00 98.19 83 SER A CA 1
ATOM 607 C C . SER A 1 83 ? -4.703 6.662 18.263 1.00 98.19 83 SER A C 1
ATOM 609 O O . SER A 1 83 ? -5.239 6.654 19.369 1.00 98.19 83 SER A O 1
ATOM 611 N N . LEU A 1 84 ? -5.097 5.863 17.265 1.00 98.00 84 LEU A N 1
ATOM 612 C CA . LEU A 1 84 ? -6.186 4.888 17.354 1.00 98.00 84 LEU A CA 1
ATOM 613 C C . LEU A 1 84 ? -5.669 3.445 17.319 1.00 98.00 84 LEU A C 1
ATOM 615 O O . LEU A 1 84 ? -6.202 2.588 18.014 1.00 98.00 84 LEU A O 1
ATOM 619 N N . ASN A 1 85 ? -4.626 3.182 16.527 1.00 97.81 85 ASN A N 1
ATOM 620 C CA . ASN A 1 85 ? -4.016 1.868 16.334 1.00 97.81 85 ASN A CA 1
ATOM 621 C C . ASN A 1 85 ? -2.490 2.012 16.394 1.00 97.81 85 ASN A C 1
ATOM 623 O O . ASN A 1 85 ? -1.812 2.018 15.368 1.00 97.81 85 ASN A O 1
ATOM 627 N N . ALA A 1 86 ? -1.951 2.151 17.607 1.00 94.75 86 ALA A N 1
ATOM 628 C CA . ALA A 1 86 ? -0.554 2.531 17.844 1.00 94.75 86 ALA A CA 1
ATOM 629 C C . ALA A 1 86 ? 0.497 1.604 17.215 1.00 94.75 86 ALA A C 1
ATOM 631 O O . ALA A 1 86 ? 1.605 2.054 16.949 1.00 94.75 86 ALA A O 1
ATOM 632 N N . GLN A 1 87 ? 0.159 0.329 17.000 1.00 91.88 87 GLN A N 1
ATOM 633 C CA . GLN A 1 87 ? 1.061 -0.643 16.383 1.00 91.88 87 GLN A CA 1
ATOM 634 C C . GLN A 1 87 ? 0.860 -0.691 14.870 1.00 91.88 87 GLN A C 1
ATOM 636 O O . GLN A 1 87 ? 1.741 -0.284 14.136 1.00 91.88 87 GLN A O 1
ATOM 641 N N . ALA A 1 88 ? -0.307 -1.145 14.402 1.00 96.56 88 ALA A N 1
ATOM 642 C CA . ALA A 1 88 ? -0.519 -1.469 12.990 1.00 96.56 88 ALA A CA 1
ATOM 643 C C . ALA A 1 88 ? -0.894 -0.274 12.098 1.00 96.56 88 ALA A C 1
ATOM 645 O O . ALA A 1 88 ? -1.008 -0.447 10.883 1.00 96.56 88 ALA A O 1
ATOM 646 N N . TYR A 1 89 ? -1.162 0.905 12.676 1.00 98.44 89 TYR A N 1
ATOM 647 C CA . TYR A 1 89 ? -1.774 2.085 12.042 1.00 98.44 89 TYR A CA 1
ATOM 648 C C . TYR A 1 89 ? -3.204 1.853 11.520 1.00 98.44 89 TYR A C 1
ATOM 650 O O . TYR A 1 89 ? -4.059 2.725 11.648 1.00 98.44 89 TYR A O 1
ATOM 658 N N . TYR A 1 90 ? -3.523 0.667 11.018 1.00 98.56 90 TYR A N 1
ATOM 659 C CA . TYR A 1 90 ? -4.847 0.263 10.566 1.00 98.56 90 TYR A CA 1
ATOM 660 C C . TYR A 1 90 ? -5.656 -0.433 11.667 1.00 98.56 90 TYR A C 1
ATOM 662 O O . TYR A 1 90 ? -5.072 -1.089 12.533 1.00 98.56 90 TYR A O 1
ATOM 670 N N . PRO A 1 91 ? -6.999 -0.322 11.649 1.00 97.69 91 PRO A N 1
ATOM 671 C CA . PRO A 1 91 ? -7.836 -1.095 12.550 1.00 97.69 91 PRO A CA 1
ATOM 672 C C . PRO A 1 91 ? -7.794 -2.586 12.185 1.00 97.69 91 PRO A C 1
ATOM 674 O O . PRO A 1 91 ? -7.599 -2.929 11.010 1.00 97.69 91 PRO A O 1
ATOM 677 N N . PRO A 1 92 ? -8.041 -3.483 13.156 1.00 96.31 92 PRO A N 1
ATOM 678 C CA . PRO A 1 92 ? -8.262 -4.894 12.870 1.00 96.31 92 PRO A CA 1
ATOM 679 C C . PRO A 1 92 ? -9.321 -5.083 11.779 1.00 96.31 92 PRO A C 1
ATOM 681 O O . PRO A 1 92 ? -10.317 -4.361 11.727 1.00 96.31 92 PRO A O 1
ATOM 684 N N . GLY A 1 93 ? -9.102 -6.064 10.905 1.00 96.06 93 GLY A N 1
ATOM 685 C CA . GLY A 1 93 ? -9.999 -6.365 9.789 1.00 96.06 93 GLY A CA 1
ATOM 686 C C . GLY A 1 93 ? -9.605 -5.719 8.460 1.00 96.06 93 GLY A C 1
ATOM 687 O O . GLY A 1 93 ? -10.147 -6.134 7.439 1.00 96.06 93 GLY A O 1
ATOM 688 N N . ILE A 1 94 ? -8.646 -4.783 8.418 1.00 98.31 94 ILE A N 1
ATOM 689 C CA . ILE A 1 94 ? -7.991 -4.375 7.161 1.00 98.31 94 ILE A CA 1
ATOM 690 C C . ILE A 1 94 ? -6.979 -5.443 6.747 1.00 98.31 94 ILE A C 1
ATOM 692 O O . ILE A 1 94 ? -6.130 -5.833 7.541 1.00 98.31 94 ILE A O 1
ATOM 696 N N . HIS A 1 95 ? -7.079 -5.908 5.503 1.00 97.81 95 HIS A N 1
ATOM 697 C CA . HIS A 1 95 ? -6.250 -6.993 4.975 1.00 97.81 95 HIS A CA 1
ATOM 698 C C . HIS A 1 95 ? -5.160 -6.474 4.034 1.00 97.81 95 HIS A C 1
ATOM 700 O O . HIS A 1 95 ? -4.013 -6.890 4.125 1.00 97.81 95 HIS A O 1
ATOM 706 N N . VAL A 1 96 ? -5.514 -5.542 3.148 1.00 98.38 96 VAL A N 1
ATOM 707 C CA . VAL A 1 96 ? -4.590 -4.928 2.187 1.00 98.38 96 VAL A CA 1
ATOM 708 C C . VAL A 1 96 ? -4.888 -3.436 2.107 1.00 98.38 96 VAL A C 1
ATOM 710 O O . VAL A 1 96 ? -6.058 -3.040 2.153 1.00 98.38 96 VAL A O 1
ATOM 713 N N . ALA A 1 97 ? -3.846 -2.618 1.977 1.00 98.75 97 ALA A N 1
ATOM 714 C CA . ALA A 1 97 ? -3.960 -1.192 1.696 1.00 98.75 97 ALA A CA 1
ATOM 715 C C . ALA A 1 97 ? -3.507 -0.879 0.260 1.00 98.75 97 ALA A C 1
ATOM 717 O O . ALA A 1 97 ? -2.435 -1.310 -0.158 1.00 98.75 97 ALA A O 1
ATOM 718 N N . LEU A 1 98 ? -4.327 -0.145 -0.495 1.00 98.69 98 LEU A N 1
ATOM 719 C CA . LEU A 1 98 ? -4.050 0.260 -1.877 1.00 98.69 98 LEU A CA 1
ATOM 720 C C . LEU A 1 98 ? -3.955 1.780 -1.994 1.00 98.69 98 LEU A C 1
ATOM 722 O O . LEU A 1 98 ? -4.885 2.495 -1.602 1.00 98.69 98 LEU A O 1
ATOM 726 N N . HIS A 1 99 ? -2.865 2.254 -2.589 1.00 98.56 99 HIS A N 1
ATOM 727 C CA . HIS A 1 99 ? -2.536 3.671 -2.687 1.00 98.56 99 HIS A CA 1
ATOM 728 C C . HIS A 1 99 ? -2.137 4.107 -4.102 1.00 98.56 99 HIS A C 1
ATOM 730 O O . HIS A 1 99 ? -1.805 3.284 -4.956 1.00 98.56 99 HIS A O 1
ATOM 736 N N . GLY A 1 100 ? -2.125 5.424 -4.317 1.00 97.62 100 GLY A N 1
ATOM 737 C CA . GLY A 1 100 ? -1.509 6.085 -5.470 1.00 97.62 100 GLY A CA 1
ATOM 738 C C . GLY A 1 100 ? -0.507 7.142 -4.999 1.00 97.62 100 GLY A C 1
ATOM 739 O O . GLY A 1 100 ? 0.300 6.858 -4.118 1.00 97.62 100 GLY A O 1
ATOM 740 N N . HIS A 1 101 ? -0.611 8.362 -5.543 1.00 97.75 101 HIS A N 1
ATOM 741 C CA . HIS A 1 101 ? 0.176 9.567 -5.212 1.00 97.75 101 HIS A CA 1
ATOM 742 C C . HIS A 1 101 ? 1.667 9.508 -5.544 1.00 97.75 101 HIS A C 1
ATOM 744 O O . HIS A 1 101 ? 2.182 10.439 -6.146 1.00 97.75 101 HIS A O 1
ATOM 750 N N . VAL A 1 102 ? 2.348 8.439 -5.144 1.00 98.19 102 VAL A N 1
ATOM 751 C CA . VAL A 1 102 ? 3.721 8.163 -5.556 1.00 98.19 102 VAL A CA 1
ATOM 752 C C . VAL A 1 102 ? 3.649 7.502 -6.924 1.00 98.19 102 VAL A C 1
ATOM 754 O O . VAL A 1 102 ? 2.930 6.518 -7.110 1.00 98.19 102 VAL A O 1
ATOM 757 N N . HIS A 1 103 ? 4.320 8.095 -7.903 1.00 98.31 103 HIS A N 1
ATOM 758 C CA . HIS A 1 103 ? 4.219 7.751 -9.316 1.00 98.31 103 HIS A CA 1
ATOM 759 C C . HIS A 1 103 ? 5.172 6.609 -9.680 1.00 98.31 103 HIS A C 1
ATOM 761 O O . HIS A 1 103 ? 5.953 6.681 -10.629 1.00 98.31 103 HIS A O 1
ATOM 767 N N . ASP A 1 104 ? 5.082 5.539 -8.900 1.00 98.00 104 ASP A N 1
ATOM 768 C CA . ASP A 1 104 ? 5.779 4.278 -9.075 1.00 98.00 104 ASP A CA 1
ATOM 769 C C . ASP A 1 104 ? 4.830 3.110 -8.733 1.00 98.00 104 ASP A C 1
ATOM 771 O O . ASP A 1 104 ? 3.627 3.290 -8.486 1.00 98.00 104 ASP A O 1
ATOM 775 N N . PHE A 1 105 ? 5.362 1.895 -8.795 1.00 98.62 105 PHE A N 1
ATOM 776 C CA . PHE A 1 105 ? 4.720 0.710 -8.248 1.00 98.62 105 PHE A CA 1
ATOM 777 C C . PHE A 1 105 ? 5.521 0.205 -7.056 1.00 98.62 105 PHE A C 1
ATOM 779 O O . PHE A 1 105 ? 6.742 0.061 -7.148 1.00 98.62 105 PHE A O 1
ATOM 786 N N . GLN A 1 106 ? 4.825 -0.152 -5.980 1.00 98.81 106 GLN A N 1
ATOM 787 C CA . GLN A 1 106 ? 5.400 -0.813 -4.810 1.00 98.81 106 GLN A CA 1
ATOM 788 C C . GLN A 1 106 ? 4.441 -1.903 -4.338 1.00 98.81 106 GLN A C 1
ATOM 790 O O . GLN A 1 106 ? 3.251 -1.649 -4.203 1.00 98.81 106 GLN A O 1
ATOM 795 N N . ALA A 1 107 ? 4.944 -3.091 -4.022 1.00 98.75 107 ALA A N 1
ATOM 796 C CA . ALA A 1 107 ? 4.226 -4.104 -3.256 1.00 98.75 107 ALA A CA 1
ATOM 797 C C . ALA A 1 107 ? 5.070 -4.478 -2.037 1.00 98.75 107 ALA A C 1
ATOM 799 O O . ALA A 1 107 ? 6.191 -4.974 -2.176 1.00 98.75 107 ALA A O 1
ATOM 800 N N . ILE A 1 108 ? 4.537 -4.196 -0.850 1.00 98.75 108 ILE A N 1
ATOM 801 C CA . ILE A 1 108 ? 5.248 -4.265 0.425 1.00 98.75 108 ILE A CA 1
ATOM 802 C C . ILE A 1 108 ? 4.539 -5.262 1.331 1.00 98.75 108 ILE A C 1
ATOM 804 O O . ILE A 1 108 ? 3.370 -5.076 1.680 1.00 98.75 108 ILE A O 1
ATOM 808 N N . ASN A 1 109 ? 5.269 -6.297 1.739 1.00 98.56 109 ASN A N 1
ATOM 809 C CA . ASN A 1 109 ? 4.872 -7.192 2.815 1.00 98.56 109 ASN A CA 1
ATOM 810 C C . ASN A 1 109 ? 5.669 -6.884 4.082 1.00 98.56 109 ASN A C 1
ATOM 812 O O . ASN A 1 109 ? 6.855 -6.543 4.018 1.00 98.56 109 ASN A O 1
ATOM 816 N N . PHE A 1 110 ? 5.030 -7.051 5.233 1.00 98.38 110 PHE A N 1
ATOM 817 C CA . PHE A 1 110 ? 5.626 -6.778 6.533 1.00 98.38 110 PHE A CA 1
ATOM 818 C C . PHE A 1 110 ? 5.781 -8.070 7.333 1.00 98.38 110 PHE A C 1
ATOM 820 O O . PHE A 1 110 ? 4.862 -8.882 7.381 1.00 98.38 110 PHE A O 1
ATOM 827 N N . SER A 1 111 ? 6.918 -8.221 8.016 1.00 97.12 111 SER A N 1
ATOM 828 C CA . SER A 1 111 ? 7.123 -9.277 9.024 1.00 97.12 111 SER A CA 1
ATOM 829 C C . SER A 1 111 ? 6.520 -8.893 10.379 1.00 97.12 111 SER A C 1
ATOM 831 O O . SER A 1 111 ? 6.411 -9.709 11.292 1.00 97.12 111 SER A O 1
ATOM 833 N N . SER A 1 112 ? 6.127 -7.627 10.509 1.00 96.75 112 SER A N 1
ATOM 834 C CA . SER A 1 112 ? 5.356 -7.078 11.622 1.00 96.75 112 SER A CA 1
ATOM 835 C C . SER A 1 112 ? 3.848 -7.196 11.355 1.00 96.75 112 SER A C 1
ATOM 837 O O . SER A 1 112 ? 3.427 -7.474 10.237 1.00 96.75 112 SER A O 1
ATOM 839 N N . GLY A 1 113 ? 3.011 -6.957 12.370 1.00 95.44 113 GLY A N 1
ATOM 840 C CA . GLY A 1 113 ? 1.547 -7.116 12.299 1.00 95.44 113 GLY A CA 1
ATOM 841 C C . GLY A 1 113 ? 0.788 -6.063 11.474 1.00 95.44 113 GLY A C 1
ATOM 842 O O . GLY A 1 113 ? -0.308 -5.670 11.867 1.00 95.44 113 GLY A O 1
ATOM 843 N N . HIS A 1 114 ? 1.367 -5.577 10.375 1.00 98.44 114 HIS A N 1
ATOM 844 C CA . HIS A 1 114 ? 0.778 -4.574 9.485 1.00 98.44 114 HIS A CA 1
ATOM 845 C C . HIS A 1 114 ? 0.145 -5.238 8.253 1.00 98.44 114 HIS A C 1
ATOM 847 O O . HIS A 1 114 ? 0.674 -6.240 7.768 1.00 98.44 114 HIS A O 1
ATOM 853 N N . PRO A 1 115 ? -0.953 -4.688 7.702 1.00 98.25 115 PRO A N 1
ATOM 854 C CA . PRO A 1 115 ? -1.466 -5.141 6.418 1.00 98.25 115 PRO A CA 1
ATOM 855 C C . PRO A 1 115 ? -0.485 -4.802 5.298 1.00 98.25 115 PRO A C 1
ATOM 857 O O . PRO A 1 115 ? 0.078 -3.704 5.243 1.00 98.25 115 PRO A O 1
ATOM 860 N N . ALA A 1 116 ? -0.319 -5.743 4.377 1.00 98.38 116 ALA A N 1
ATOM 861 C CA . ALA A 1 116 ? 0.458 -5.540 3.174 1.00 98.38 116 ALA A CA 1
ATOM 862 C C . ALA A 1 116 ? -0.090 -4.348 2.377 1.00 98.38 116 ALA A C 1
ATOM 864 O O . ALA A 1 116 ? -1.293 -4.060 2.367 1.00 98.38 116 ALA A O 1
ATOM 865 N N . THR A 1 117 ? 0.818 -3.627 1.735 1.00 98.62 117 THR A N 1
ATOM 866 C CA . THR A 1 117 ? 0.528 -2.347 1.095 1.00 98.62 117 THR A CA 1
ATOM 867 C C . THR A 1 117 ? 0.974 -2.381 -0.359 1.00 98.62 117 THR A C 1
ATOM 869 O O . THR A 1 117 ? 2.080 -2.827 -0.656 1.00 98.62 117 THR A O 1
ATOM 872 N N . ILE A 1 118 ? 0.119 -1.901 -1.263 1.00 98.88 118 ILE A N 1
ATOM 873 C CA . ILE A 1 118 ? 0.447 -1.711 -2.675 1.00 98.88 118 ILE A CA 1
ATOM 874 C C . ILE A 1 118 ? 0.303 -0.231 -3.029 1.00 98.88 118 ILE A C 1
ATOM 876 O O . ILE A 1 118 ? -0.715 0.396 -2.734 1.00 98.88 118 ILE A O 1
ATOM 880 N N . VAL A 1 119 ? 1.309 0.309 -3.707 1.00 98.81 119 VAL A N 1
ATOM 881 C CA . VAL A 1 119 ? 1.258 1.586 -4.417 1.00 98.81 119 VAL A CA 1
ATOM 882 C C . VAL A 1 119 ? 1.159 1.277 -5.906 1.00 98.81 119 VAL A C 1
ATOM 884 O O . VAL A 1 119 ? 1.949 0.499 -6.433 1.00 98.81 119 VAL A O 1
ATOM 887 N N . SER A 1 120 ? 0.173 1.865 -6.576 1.00 98.00 120 SER A N 1
ATOM 888 C CA . SER A 1 120 ? -0.017 1.780 -8.027 1.00 98.00 120 SER A CA 1
ATOM 889 C C . SER A 1 120 ? -0.331 3.175 -8.575 1.00 98.00 120 SER A C 1
ATOM 891 O O . SER A 1 120 ? -1.389 3.397 -9.166 1.00 98.00 120 SER A O 1
ATOM 893 N N . GLY A 1 121 ? 0.548 4.148 -8.314 1.00 97.81 121 GLY A N 1
ATOM 894 C CA . GLY A 1 121 ? 0.380 5.537 -8.765 1.00 97.81 121 GLY A CA 1
ATOM 895 C C . GLY A 1 121 ? 1.028 5.834 -10.121 1.00 97.81 121 GLY A C 1
ATOM 896 O O . GLY A 1 121 ? 0.919 6.945 -10.628 1.00 97.81 121 GLY A O 1
ATOM 897 N N . ASN A 1 122 ? 1.656 4.841 -10.742 1.00 97.62 122 ASN A N 1
ATOM 898 C CA . ASN A 1 122 ? 2.351 4.900 -12.028 1.00 97.62 122 ASN A CA 1
ATOM 899 C C . ASN A 1 122 ? 1.430 4.909 -13.271 1.00 97.62 122 ASN A C 1
ATOM 901 O O . ASN A 1 122 ? 1.751 4.306 -14.293 1.00 97.62 122 ASN A O 1
ATOM 905 N N . GLY A 1 123 ? 0.281 5.587 -13.207 1.00 95.94 123 GLY A N 1
ATOM 906 C CA . GLY A 1 123 ? -0.767 5.499 -14.234 1.00 95.94 123 GLY A CA 1
ATOM 907 C C . GLY A 1 123 ? -0.583 6.366 -15.489 1.00 95.94 123 GLY A C 1
ATOM 908 O O . GLY A 1 123 ? -1.312 6.153 -16.456 1.00 95.94 123 GLY A O 1
ATOM 909 N N . GLY A 1 124 ? 0.341 7.338 -15.506 1.00 92.25 124 GLY A N 1
ATOM 910 C CA . GLY A 1 124 ? 0.567 8.172 -16.704 1.00 92.25 124 GLY A CA 1
ATOM 911 C C . GLY A 1 124 ? 0.988 9.634 -16.505 1.00 92.25 124 GLY A C 1
ATOM 912 O O . GLY A 1 124 ? 1.018 10.362 -17.492 1.00 92.25 124 GLY A O 1
ATOM 913 N N . ASP A 1 125 ? 1.278 10.086 -15.279 1.00 91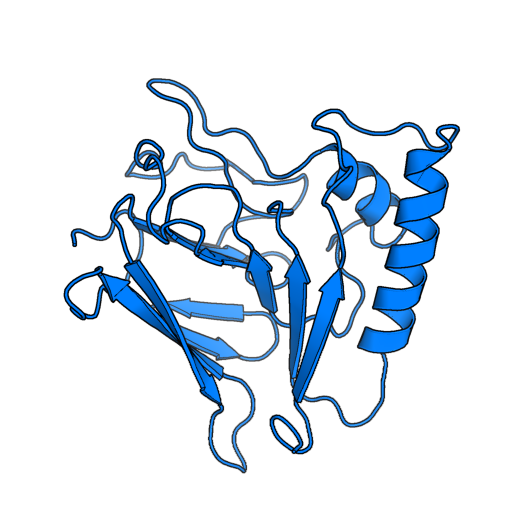.19 125 ASP A N 1
ATOM 914 C CA . ASP A 1 125 ? 1.864 11.420 -15.025 1.00 91.19 125 ASP A CA 1
ATOM 915 C C . ASP A 1 125 ? 3.408 11.349 -14.943 1.00 91.19 125 ASP A C 1
ATOM 917 O O . ASP A 1 125 ? 4.018 10.438 -15.479 1.00 91.19 125 ASP A O 1
ATOM 921 N N . ASN A 1 126 ? 4.104 12.285 -14.306 1.00 92.69 126 ASN A N 1
ATOM 922 C CA . ASN A 1 126 ? 5.558 12.217 -14.160 1.00 92.69 126 ASN A CA 1
ATOM 923 C C . ASN A 1 126 ? 5.979 11.030 -13.290 1.00 92.69 126 ASN A C 1
ATOM 925 O O . ASN A 1 126 ? 5.615 10.988 -12.122 1.00 92.69 126 ASN A O 1
ATOM 929 N N . LEU A 1 127 ? 6.774 10.104 -13.826 1.00 96.19 127 LEU A N 1
ATOM 930 C CA . LEU A 1 127 ? 7.323 9.002 -13.036 1.00 96.19 127 LEU A CA 1
ATOM 931 C C . LEU A 1 127 ? 8.274 9.523 -11.961 1.00 96.19 127 LEU A C 1
ATOM 933 O O . LEU A 1 127 ? 9.130 10.372 -12.220 1.00 96.19 127 LEU A O 1
ATOM 937 N N . ASP A 1 128 ? 8.147 8.946 -10.776 1.00 97.31 128 ASP A N 1
ATOM 938 C CA . ASP A 1 128 ? 9.124 9.123 -9.719 1.00 97.31 128 ASP A CA 1
ATOM 939 C C . ASP A 1 128 ? 10.427 8.363 -10.048 1.00 97.31 128 ASP A C 1
ATOM 941 O O . ASP A 1 128 ? 10.465 7.439 -10.869 1.00 97.31 128 ASP A O 1
ATOM 945 N N . VAL A 1 129 ? 11.540 8.750 -9.417 1.00 96.88 129 VAL A N 1
ATOM 946 C CA . VAL A 1 129 ? 12.791 7.979 -9.538 1.00 96.88 129 VAL A CA 1
ATOM 947 C C . VAL A 1 129 ? 12.631 6.607 -8.882 1.00 96.88 129 VAL A C 1
ATOM 949 O O . VAL A 1 129 ? 11.847 6.445 -7.953 1.00 96.88 129 VAL A O 1
ATOM 952 N N . ALA A 1 130 ? 13.390 5.608 -9.333 1.00 96.81 130 ALA A N 1
ATOM 953 C CA . ALA A 1 130 ? 13.355 4.295 -8.698 1.00 96.81 130 ALA A CA 1
ATOM 954 C C . ALA A 1 130 ? 13.745 4.380 -7.215 1.00 96.81 130 ALA A C 1
ATOM 956 O O . ALA A 1 130 ? 14.692 5.083 -6.847 1.00 96.81 130 ALA A O 1
ATOM 957 N N . LEU A 1 131 ? 13.049 3.610 -6.372 1.00 97.88 131 LEU A N 1
ATOM 958 C CA . LEU A 1 131 ? 13.577 3.274 -5.054 1.00 97.88 131 LEU A CA 1
ATOM 959 C C . LEU A 1 131 ? 14.961 2.613 -5.212 1.00 97.88 131 LEU A C 1
ATOM 961 O O . LEU A 1 131 ? 15.198 1.922 -6.208 1.00 97.88 131 LEU A O 1
ATOM 965 N N . PRO A 1 132 ? 15.879 2.829 -4.257 1.00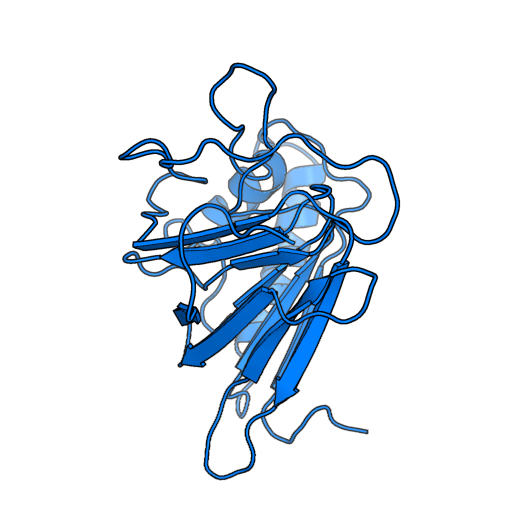 96.56 132 PRO A N 1
ATOM 966 C CA . PRO A 1 132 ? 17.193 2.202 -4.283 1.00 96.56 132 PRO A CA 1
ATOM 967 C C . PRO A 1 132 ? 17.072 0.677 -4.304 1.00 96.56 132 PRO A C 1
ATOM 969 O O . PRO A 1 132 ? 16.307 0.102 -3.531 1.00 96.56 132 PRO A O 1
ATOM 972 N N . ASP A 1 133 ? 17.874 0.043 -5.155 1.00 95.00 133 ASP A N 1
ATOM 973 C CA . ASP A 1 133 ? 18.026 -1.405 -5.229 1.00 95.00 133 ASP A CA 1
ATOM 974 C C . ASP A 1 133 ? 19.536 -1.740 -5.204 1.00 95.00 133 ASP A C 1
ATOM 976 O O . ASP A 1 133 ? 20.276 -1.233 -6.053 1.00 95.00 133 ASP A O 1
ATOM 980 N N . PRO A 1 134 ? 20.037 -2.502 -4.210 1.00 94.81 134 PRO A N 1
ATOM 981 C CA . PRO A 1 134 ? 19.277 -3.118 -3.122 1.00 94.81 134 PRO A CA 1
ATOM 982 C C . PRO A 1 134 ? 18.659 -2.084 -2.168 1.00 94.81 134 PRO A C 1
ATOM 984 O O . PRO A 1 134 ? 19.248 -1.037 -1.884 1.00 94.81 134 PRO A O 1
ATOM 987 N N . PHE A 1 135 ? 17.474 -2.403 -1.642 1.00 96.12 135 PHE A N 1
ATOM 988 C CA . PHE A 1 135 ? 16.782 -1.527 -0.698 1.00 96.12 135 PHE A CA 1
ATOM 989 C C . PHE A 1 135 ? 17.546 -1.434 0.641 1.00 96.12 135 PHE A C 1
ATOM 991 O O . PHE A 1 135 ? 17.987 -2.467 1.156 1.00 96.12 135 PHE A O 1
ATOM 998 N N . PRO A 1 136 ? 17.709 -0.233 1.236 1.00 94.25 136 PRO A N 1
ATOM 999 C CA . PRO A 1 136 ? 18.458 -0.052 2.474 1.00 94.25 136 PRO A CA 1
ATOM 1000 C C . PRO A 1 136 ? 17.930 -0.910 3.628 1.00 94.25 136 PRO A C 1
ATOM 1002 O O . PRO A 1 136 ? 16.757 -0.841 4.001 1.00 94.25 136 PRO A O 1
ATOM 1005 N N . ALA A 1 137 ? 18.821 -1.692 4.239 1.00 93.44 137 ALA A N 1
ATOM 1006 C CA . ALA A 1 137 ? 18.480 -2.525 5.384 1.00 93.44 137 ALA A CA 1
ATOM 1007 C C . ALA A 1 137 ? 17.993 -1.674 6.571 1.00 93.44 137 ALA A C 1
ATOM 1009 O O . ALA A 1 137 ? 18.592 -0.655 6.913 1.00 93.44 137 ALA A O 1
ATOM 1010 N N . GLY A 1 138 ? 16.907 -2.108 7.216 1.00 93.38 138 GLY A N 1
ATOM 1011 C CA . GLY A 1 138 ? 16.336 -1.441 8.391 1.00 93.38 138 GLY A CA 1
ATOM 1012 C C . GLY A 1 138 ? 15.520 -0.176 8.097 1.00 93.38 138 GLY A C 1
ATOM 1013 O O . GLY A 1 138 ? 14.934 0.382 9.025 1.00 93.38 138 GLY A O 1
ATOM 1014 N N . LEU A 1 139 ? 15.430 0.268 6.838 1.00 97.31 139 LEU A N 1
ATOM 1015 C CA . LEU A 1 139 ? 14.543 1.366 6.466 1.00 97.31 139 LEU A CA 1
ATOM 1016 C C . LEU A 1 139 ? 13.078 0.913 6.581 1.00 97.31 139 LEU A C 1
ATOM 1018 O O . LEU A 1 139 ? 12.689 -0.124 6.047 1.00 97.31 139 LEU A O 1
ATOM 1022 N N . THR A 1 140 ? 12.264 1.693 7.292 1.00 97.88 140 THR A N 1
ATOM 1023 C CA . THR A 1 140 ? 10.847 1.393 7.550 1.00 97.88 140 THR A CA 1
ATOM 1024 C C . THR A 1 140 ? 9.973 2.586 7.156 1.00 97.88 140 THR A C 1
ATOM 1026 O O . THR A 1 140 ? 10.411 3.730 7.299 1.00 97.88 140 THR A O 1
ATOM 1029 N N . PRO A 1 141 ? 8.745 2.364 6.646 1.00 98.06 141 PRO A N 1
ATOM 1030 C CA . PRO A 1 141 ? 7.868 3.453 6.216 1.00 98.06 141 PRO A CA 1
ATOM 1031 C C . PRO A 1 141 ? 7.169 4.146 7.393 1.00 98.06 141 PRO A C 1
ATOM 1033 O O . PRO A 1 141 ? 6.602 5.223 7.217 1.00 98.06 141 PRO A O 1
ATOM 1036 N N . ALA A 1 142 ? 7.183 3.526 8.575 1.00 98.31 142 ALA A N 1
ATOM 1037 C CA . ALA A 1 142 ? 6.667 4.049 9.832 1.00 98.31 142 ALA A CA 1
ATOM 1038 C C . ALA A 1 142 ? 7.319 3.297 11.013 1.00 98.31 142 ALA A C 1
ATOM 1040 O O . ALA A 1 142 ? 7.747 2.150 10.835 1.00 98.31 142 ALA A O 1
ATOM 1041 N N . PRO A 1 143 ? 7.369 3.886 12.222 1.00 97.31 143 PRO A N 1
ATOM 1042 C CA . PRO A 1 143 ? 7.785 3.181 13.433 1.00 97.31 143 PRO A CA 1
ATOM 1043 C C . PRO A 1 143 ? 7.110 1.809 13.593 1.00 97.31 143 PRO A C 1
ATOM 1045 O O . PRO A 1 143 ? 5.890 1.702 13.574 1.00 97.31 143 PRO A O 1
ATOM 1048 N N . GLY A 1 144 ? 7.911 0.751 13.752 1.00 96.75 144 GLY A N 1
ATOM 1049 C CA . GLY A 1 144 ? 7.423 -0.621 13.951 1.00 96.75 144 GLY A CA 1
ATOM 1050 C C . GLY A 1 144 ? 6.995 -1.370 12.680 1.00 96.75 144 GLY A C 1
ATOM 1051 O O . GLY A 1 144 ? 6.847 -2.591 12.734 1.00 96.75 144 GLY A O 1
ATOM 1052 N N . ALA A 1 145 ? 6.853 -0.697 11.532 1.00 98.06 145 ALA A N 1
ATOM 1053 C CA . ALA A 1 145 ? 6.489 -1.315 10.255 1.00 98.06 145 ALA A CA 1
ATOM 1054 C C . ALA A 1 145 ? 7.703 -1.976 9.581 1.00 98.06 145 ALA A C 1
ATOM 1056 O O . ALA A 1 145 ? 8.279 -1.458 8.625 1.00 98.06 145 ALA A O 1
ATOM 1057 N N . VAL A 1 146 ? 8.122 -3.128 10.107 1.00 97.88 146 VAL A N 1
ATOM 1058 C CA . VAL A 1 146 ? 9.280 -3.880 9.597 1.00 97.88 146 VAL A CA 1
ATOM 1059 C C . VAL A 1 146 ? 8.928 -4.577 8.285 1.00 97.88 146 VAL A C 1
ATOM 1061 O O . VAL A 1 146 ? 8.021 -5.414 8.253 1.00 97.88 146 VAL A O 1
ATOM 1064 N N . ILE A 1 147 ? 9.649 -4.227 7.219 1.00 98.00 147 ILE A N 1
ATOM 1065 C CA . ILE A 1 147 ? 9.496 -4.810 5.882 1.00 98.00 147 ILE A CA 1
ATOM 1066 C C . ILE A 1 147 ? 10.075 -6.221 5.877 1.00 98.00 147 ILE A C 1
ATOM 1068 O O . ILE A 1 147 ? 11.198 -6.446 6.322 1.00 98.00 147 ILE A O 1
ATOM 1072 N N . GLU A 1 148 ? 9.314 -7.157 5.327 1.00 97.38 148 GLU A N 1
ATOM 1073 C CA . GLU A 1 148 ? 9.802 -8.490 4.978 1.00 97.38 148 GLU A CA 1
ATOM 1074 C C . GLU A 1 148 ? 10.222 -8.557 3.511 1.00 97.38 148 GLU A C 1
ATOM 1076 O O . GLU A 1 148 ? 11.272 -9.103 3.179 1.00 97.38 148 GLU A O 1
ATOM 1081 N N . ARG A 1 149 ? 9.393 -8.001 2.622 1.00 97.50 149 ARG A N 1
ATOM 1082 C CA . ARG A 1 149 ? 9.602 -8.067 1.176 1.00 97.50 149 ARG A CA 1
ATOM 1083 C C . ARG A 1 149 ? 9.073 -6.806 0.511 1.00 97.50 149 ARG A C 1
ATOM 1085 O O . ARG A 1 149 ? 7.993 -6.332 0.854 1.00 97.50 149 ARG A O 1
ATOM 1092 N N . LEU A 1 150 ? 9.827 -6.294 -0.453 1.00 98.44 150 LEU A N 1
ATOM 1093 C CA . LEU A 1 150 ? 9.473 -5.137 -1.268 1.00 98.44 150 LEU A CA 1
ATOM 1094 C C . LEU A 1 150 ? 9.731 -5.494 -2.729 1.00 98.44 150 LEU A C 1
ATOM 1096 O O . LEU A 1 150 ? 10.833 -5.904 -3.075 1.00 98.44 150 LEU A O 1
ATOM 1100 N N . SER A 1 151 ? 8.721 -5.328 -3.573 1.00 98.50 151 SER A N 1
ATOM 1101 C CA . SER A 1 151 ? 8.843 -5.326 -5.032 1.00 98.50 151 SER A CA 1
ATOM 1102 C C . SER A 1 151 ? 8.518 -3.937 -5.542 1.00 98.50 151 SER A C 1
ATOM 1104 O O . SER A 1 151 ? 7.513 -3.378 -5.109 1.00 98.50 151 SER A O 1
ATOM 1106 N N . HIS A 1 152 ? 9.313 -3.379 -6.450 1.00 98.38 152 HIS A N 1
ATOM 1107 C CA . HIS A 1 152 ? 9.033 -2.045 -6.975 1.00 98.38 152 HIS A CA 1
ATOM 1108 C C . HIS A 1 152 ? 9.461 -1.866 -8.428 1.00 98.38 152 HIS A C 1
ATOM 1110 O O . HIS A 1 152 ? 10.358 -2.545 -8.914 1.00 98.38 152 HIS A O 1
ATOM 1116 N N . ASN A 1 153 ? 8.825 -0.930 -9.127 1.00 97.50 153 ASN A N 1
ATOM 1117 C CA . ASN A 1 153 ? 9.261 -0.452 -10.440 1.00 97.50 153 ASN A CA 1
ATOM 1118 C C . ASN A 1 153 ? 8.915 1.031 -10.589 1.00 97.50 153 ASN A C 1
ATOM 1120 O O . ASN A 1 153 ? 7.975 1.501 -9.959 1.00 97.50 153 ASN A O 1
ATOM 1124 N N . ASN A 1 154 ? 9.641 1.750 -11.442 1.00 97.19 154 ASN A N 1
ATOM 1125 C CA . ASN A 1 154 ? 9.383 3.159 -11.742 1.00 97.19 154 ASN A CA 1
ATOM 1126 C C . ASN A 1 154 ? 8.994 3.363 -13.214 1.00 97.19 154 ASN A C 1
ATOM 1128 O O . ASN A 1 154 ? 9.525 4.225 -13.908 1.00 97.19 154 ASN A O 1
ATOM 1132 N N . SER A 1 155 ? 8.099 2.518 -13.718 1.00 97.38 155 SER A N 1
ATOM 1133 C CA . SER A 1 155 ? 7.623 2.562 -15.104 1.00 97.38 155 SER A CA 1
ATOM 1134 C C . SER A 1 155 ? 6.114 2.728 -15.148 1.00 97.38 155 SER A C 1
ATOM 1136 O O . SER A 1 155 ? 5.432 2.327 -14.207 1.00 97.38 155 SER A O 1
ATOM 1138 N N . PHE A 1 156 ? 5.575 3.273 -16.239 1.00 98.44 156 PHE A N 1
ATOM 1139 C CA . PHE A 1 156 ? 4.126 3.341 -16.405 1.00 98.44 156 PHE A CA 1
ATOM 1140 C C . PHE A 1 156 ? 3.490 1.960 -16.433 1.00 98.44 156 PHE A C 1
ATOM 1142 O O . PHE A 1 156 ? 4.004 1.036 -17.071 1.00 98.44 156 PHE A O 1
ATOM 1149 N N . GLY A 1 157 ? 2.338 1.847 -15.785 1.00 97.94 157 GLY A N 1
ATOM 1150 C CA . GLY A 1 157 ? 1.671 0.576 -15.608 1.00 97.94 157 GLY A CA 1
ATOM 1151 C C . GLY A 1 157 ? 0.318 0.688 -14.933 1.00 97.94 157 GLY A C 1
ATOM 1152 O O . GLY A 1 157 ? -0.230 1.771 -14.738 1.00 97.94 157 GLY A O 1
ATOM 1153 N N . PHE A 1 158 ? -0.233 -0.472 -14.606 1.00 98.25 158 PHE A N 1
ATOM 1154 C CA . PHE A 1 158 ? -1.510 -0.595 -13.920 1.00 98.25 158 PHE A CA 1
ATOM 1155 C C . PHE A 1 158 ? -1.568 -1.899 -13.124 1.00 98.25 158 PHE A C 1
ATOM 1157 O O . PHE A 1 158 ? -0.804 -2.836 -13.363 1.00 98.25 158 PHE A O 1
ATOM 1164 N N . LEU A 1 159 ? -2.501 -1.953 -12.178 1.00 98.12 159 LEU A N 1
ATOM 1165 C CA . LEU A 1 159 ? -2.760 -3.114 -11.339 1.00 98.12 159 LEU A CA 1
ATOM 1166 C C . LEU A 1 159 ? -4.079 -3.770 -11.757 1.00 98.12 159 LEU A C 1
ATOM 1168 O O . LEU A 1 159 ? -5.113 -3.104 -11.819 1.00 98.12 159 LEU A O 1
ATOM 1172 N N . ILE A 1 160 ? -4.061 -5.079 -11.989 1.00 98.12 160 ILE A N 1
ATOM 1173 C CA . ILE A 1 160 ? -5.271 -5.906 -12.042 1.00 98.12 160 ILE A CA 1
ATOM 1174 C C . ILE A 1 160 ? -5.375 -6.675 -10.728 1.00 98.12 160 ILE A C 1
ATOM 1176 O O . ILE A 1 160 ? -4.382 -7.178 -10.209 1.00 98.12 160 ILE A O 1
ATOM 1180 N N . MET A 1 161 ? -6.589 -6.766 -10.190 1.00 97.19 161 MET A N 1
ATOM 1181 C CA . MET A 1 161 ? -6.881 -7.549 -8.993 1.00 97.19 161 MET A CA 1
ATOM 1182 C C . MET A 1 161 ? -7.914 -8.612 -9.339 1.00 97.19 161 MET A C 1
ATOM 1184 O O . MET A 1 161 ? -9.011 -8.293 -9.800 1.00 97.19 161 MET A O 1
ATOM 1188 N N . GLU A 1 162 ? -7.589 -9.865 -9.061 1.00 96.12 162 GLU A N 1
ATOM 1189 C CA . GLU A 1 162 ? -8.455 -11.005 -9.324 1.00 96.12 162 GLU A CA 1
ATOM 1190 C C . GLU A 1 162 ? -8.861 -11.664 -8.012 1.00 96.12 162 GLU A C 1
ATOM 1192 O O . GLU A 1 162 ? -8.029 -12.116 -7.224 1.00 96.12 162 GLU A O 1
ATOM 1197 N N . ARG A 1 163 ? -10.166 -11.720 -7.744 1.00 94.62 163 ARG A N 1
ATOM 1198 C CA . ARG A 1 163 ? -10.669 -12.396 -6.549 1.00 94.62 163 ARG A CA 1
ATOM 1199 C C . ARG A 1 163 ? -10.489 -13.898 -6.711 1.00 94.62 163 ARG A C 1
ATOM 1201 O O . ARG A 1 163 ? -10.926 -14.462 -7.714 1.00 94.62 163 ARG A O 1
ATOM 1208 N N . ARG A 1 164 ? -9.971 -14.570 -5.686 1.00 92.69 164 ARG A N 1
ATOM 1209 C CA . ARG A 1 164 ? -9.926 -16.033 -5.685 1.00 92.69 164 ARG A CA 1
ATOM 1210 C C . ARG A 1 164 ? -11.337 -16.626 -5.649 1.00 92.69 164 ARG A C 1
ATOM 1212 O O . ARG A 1 164 ? -12.246 -16.101 -4.999 1.00 92.69 164 ARG A O 1
ATOM 1219 N N . ALA A 1 165 ? -11.527 -17.712 -6.393 1.00 88.25 165 ALA A N 1
ATOM 1220 C CA . ALA A 1 165 ? -12.792 -18.431 -6.429 1.00 88.25 165 ALA A CA 1
ATOM 1221 C C . ALA A 1 165 ? -13.035 -19.172 -5.105 1.00 88.25 165 ALA A C 1
ATOM 1223 O O . ALA A 1 165 ? -12.106 -19.704 -4.497 1.00 88.25 165 ALA A O 1
ATOM 1224 N N . ALA A 1 166 ? -14.299 -19.239 -4.680 1.00 86.00 166 ALA A N 1
ATOM 1225 C CA . ALA A 1 166 ? -14.682 -20.016 -3.506 1.00 86.00 166 ALA A CA 1
ATOM 1226 C C . ALA A 1 166 ? -14.278 -21.499 -3.680 1.00 86.00 166 ALA A C 1
ATOM 1228 O O . ALA A 1 166 ? -14.389 -22.022 -4.791 1.00 86.00 166 ALA A O 1
ATOM 1229 N N . PRO A 1 167 ? -13.835 -22.187 -2.609 1.00 89.00 167 PRO A N 1
ATOM 1230 C CA . PRO A 1 167 ? -13.859 -21.756 -1.206 1.00 89.00 167 PRO A CA 1
ATOM 1231 C C . PRO A 1 167 ? -12.645 -20.919 -0.762 1.00 89.00 167 PRO A C 1
ATOM 1233 O O . PRO A 1 167 ? -12.587 -20.525 0.400 1.00 89.00 167 PRO A O 1
ATOM 1236 N N . ALA A 1 168 ? -11.683 -20.641 -1.648 1.00 90.75 168 ALA A N 1
ATOM 1237 C CA . ALA A 1 168 ? -10.536 -19.809 -1.305 1.00 90.75 168 ALA A CA 1
ATOM 1238 C C . ALA A 1 168 ? -10.953 -18.347 -1.070 1.00 90.75 168 ALA A C 1
ATOM 1240 O O . ALA A 1 168 ? -11.900 -17.835 -1.671 1.00 90.75 168 ALA A O 1
ATOM 1241 N N . THR A 1 169 ? -10.215 -17.665 -0.196 1.00 91.38 169 THR A N 1
ATOM 1242 C CA . THR A 1 169 ? -10.397 -16.242 0.112 1.00 91.38 169 THR A CA 1
ATOM 1243 C C . THR A 1 169 ? -9.189 -15.429 -0.340 1.00 91.38 169 THR A C 1
ATOM 1245 O O . THR A 1 169 ? -8.096 -15.968 -0.525 1.00 91.38 169 THR A O 1
ATOM 1248 N N . GLY A 1 170 ? -9.376 -14.116 -0.456 1.00 94.12 170 GLY A N 1
ATOM 1249 C CA . GLY A 1 170 ? -8.334 -13.181 -0.857 1.00 94.12 170 GLY A CA 1
ATOM 1250 C C . GLY A 1 170 ? -8.287 -12.927 -2.362 1.00 94.12 170 GLY A C 1
ATOM 1251 O O . GLY A 1 170 ? -9.166 -13.348 -3.121 1.00 94.12 170 GLY A O 1
ATOM 1252 N N . TRP A 1 171 ? -7.262 -12.188 -2.767 1.00 97.12 171 TRP A N 1
ATOM 1253 C CA . TRP A 1 171 ? -7.066 -11.684 -4.121 1.00 97.12 171 TRP A CA 1
ATOM 1254 C C . TRP A 1 171 ? -5.663 -12.016 -4.632 1.00 97.12 171 TRP A C 1
ATOM 1256 O O . TRP A 1 171 ? -4.723 -12.180 -3.852 1.00 97.12 171 TRP A O 1
ATOM 1266 N N . VAL A 1 172 ? -5.536 -12.114 -5.948 1.00 98.19 172 VAL A N 1
ATOM 1267 C CA . VAL A 1 172 ? -4.262 -12.105 -6.663 1.00 98.19 172 VAL A CA 1
ATOM 1268 C C . VAL A 1 172 ? -4.109 -10.730 -7.298 1.00 98.19 172 VAL A C 1
ATOM 1270 O O . VAL A 1 172 ? -5.052 -10.202 -7.885 1.00 98.19 172 VAL A O 1
ATOM 1273 N N . PHE A 1 173 ? -2.941 -10.126 -7.132 1.00 98.44 173 PHE A N 1
ATOM 1274 C CA . PHE A 1 173 ? -2.623 -8.796 -7.630 1.00 98.44 173 PHE A CA 1
ATOM 1275 C C . PHE A 1 173 ? -1.563 -8.907 -8.720 1.00 98.44 173 PHE A C 1
ATOM 1277 O O . PHE A 1 173 ? -0.468 -9.404 -8.470 1.00 98.44 173 PHE A O 1
ATOM 1284 N N . HIS A 1 174 ? -1.874 -8.415 -9.911 1.00 98.62 174 HIS A N 1
ATOM 1285 C CA . HIS A 1 174 ? -0.983 -8.439 -11.062 1.00 98.62 174 HIS A CA 1
ATOM 1286 C C . HIS A 1 174 ? -0.600 -7.020 -11.458 1.00 98.62 174 HIS A C 1
ATOM 1288 O O . HIS A 1 174 ? -1.453 -6.228 -11.863 1.00 98.62 174 HIS A O 1
ATOM 1294 N N . ALA A 1 175 ? 0.685 -6.701 -11.346 1.00 98.44 175 ALA A N 1
ATOM 1295 C CA . ALA A 1 175 ? 1.237 -5.454 -11.851 1.00 98.44 175 ALA A CA 1
ATOM 1296 C C . ALA A 1 175 ? 1.631 -5.631 -13.316 1.00 98.44 175 ALA A C 1
ATOM 1298 O O . ALA A 1 175 ? 2.367 -6.560 -13.650 1.00 98.44 175 ALA A O 1
ATOM 1299 N N . TYR A 1 176 ? 1.178 -4.729 -14.178 1.00 98.56 176 TYR A N 1
ATOM 1300 C CA . TYR A 1 176 ? 1.480 -4.725 -15.604 1.00 98.56 176 TYR A CA 1
ATOM 1301 C C . TYR A 1 176 ? 2.185 -3.438 -16.007 1.00 98.56 176 TYR A C 1
ATOM 1303 O O . TYR A 1 176 ? 1.919 -2.379 -15.441 1.00 98.56 176 TYR A O 1
ATOM 1311 N N . SER A 1 177 ? 3.042 -3.516 -17.023 1.00 97.69 177 SER A N 1
ATOM 1312 C CA . SER A 1 177 ? 3.521 -2.328 -17.728 1.00 97.69 177 SER A CA 1
ATOM 1313 C C . SER A 1 177 ? 2.408 -1.717 -18.580 1.00 97.69 177 SER A C 1
ATOM 1315 O O . SER A 1 177 ? 1.407 -2.370 -18.884 1.00 97.69 177 SER A O 1
ATOM 1317 N N . ALA A 1 178 ? 2.603 -0.485 -19.051 1.00 97.00 178 ALA A N 1
ATOM 1318 C CA . ALA A 1 178 ? 1.676 0.177 -19.973 1.00 97.00 178 ALA A CA 1
ATOM 1319 C C . ALA A 1 178 ? 1.438 -0.614 -21.278 1.00 97.00 178 ALA A C 1
ATOM 1321 O O . ALA A 1 178 ? 0.391 -0.471 -21.903 1.00 97.00 178 ALA A O 1
ATOM 1322 N N . ALA A 1 179 ? 2.381 -1.478 -21.671 1.00 96.69 179 ALA A N 1
ATOM 1323 C CA . ALA A 1 179 ? 2.253 -2.368 -22.827 1.00 96.69 179 ALA A CA 1
ATOM 1324 C C . ALA A 1 179 ? 1.536 -3.698 -22.509 1.00 96.69 179 ALA A C 1
ATOM 1326 O O . ALA A 1 179 ? 1.440 -4.563 -23.377 1.00 96.69 179 ALA A O 1
ATOM 1327 N N . GLY A 1 180 ? 1.066 -3.900 -21.273 1.00 97.25 180 GLY A N 1
ATOM 1328 C CA . GLY A 1 180 ? 0.398 -5.131 -20.845 1.00 97.25 180 GLY A CA 1
ATOM 1329 C C . GLY A 1 180 ? 1.347 -6.295 -20.545 1.00 97.25 180 GLY A C 1
ATOM 1330 O O . GLY A 1 180 ? 0.901 -7.438 -20.455 1.00 97.25 180 GLY A O 1
ATOM 1331 N N . LYS A 1 181 ? 2.651 -6.042 -20.365 1.00 97.81 181 LYS A N 1
ATOM 1332 C CA . LYS A 1 181 ? 3.596 -7.073 -19.907 1.00 97.81 181 LYS A CA 1
ATOM 1333 C C . LYS A 1 181 ? 3.466 -7.251 -18.397 1.00 97.81 181 LYS A C 1
ATOM 1335 O O . LYS A 1 181 ? 3.523 -6.271 -17.662 1.00 97.81 181 LYS A O 1
ATOM 1340 N N . LEU A 1 182 ? 3.308 -8.494 -17.944 1.00 98.25 182 LEU A N 1
ATOM 1341 C CA . LEU A 1 182 ? 3.261 -8.824 -16.520 1.00 98.25 182 LEU A CA 1
ATOM 1342 C C . LEU A 1 182 ? 4.621 -8.533 -15.867 1.00 98.25 182 LEU A C 1
ATOM 1344 O O . LEU A 1 182 ? 5.649 -9.038 -16.319 1.00 98.25 182 LEU A O 1
ATOM 1348 N N . LEU A 1 183 ? 4.605 -7.730 -14.807 1.00 97.94 183 LEU A N 1
ATOM 1349 C CA . LEU A 1 183 ? 5.782 -7.319 -14.040 1.00 97.94 183 LEU A CA 1
ATOM 1350 C C . LEU A 1 183 ? 5.924 -8.134 -12.755 1.00 97.94 183 LEU A C 1
ATOM 1352 O O . LEU A 1 183 ? 7.004 -8.642 -12.464 1.00 97.94 183 LEU A O 1
ATOM 1356 N N . ALA A 1 184 ? 4.832 -8.275 -12.004 1.00 98.12 184 ALA A N 1
ATOM 1357 C CA . ALA A 1 184 ? 4.787 -9.069 -10.781 1.00 98.12 184 ALA A CA 1
ATOM 1358 C C . ALA A 1 184 ? 3.388 -9.633 -10.535 1.00 98.12 184 ALA A C 1
ATOM 1360 O O . ALA A 1 184 ? 2.383 -9.019 -10.901 1.00 98.12 184 ALA A O 1
ATOM 1361 N N . SER A 1 185 ? 3.347 -10.780 -9.868 1.00 98.56 185 SER A N 1
ATOM 1362 C CA . SER A 1 185 ? 2.148 -11.408 -9.327 1.00 98.56 185 SER A CA 1
ATOM 1363 C C . SER A 1 185 ? 2.296 -11.534 -7.816 1.00 98.56 185 SER A C 1
ATOM 1365 O O . SER A 1 185 ? 3.281 -12.096 -7.339 1.00 98.56 185 SER A O 1
ATOM 1367 N N . CYS A 1 186 ? 1.324 -11.021 -7.066 1.00 98.56 186 CYS A N 1
ATOM 1368 C CA . CYS A 1 186 ? 1.312 -11.048 -5.610 1.00 98.56 186 CYS A CA 1
ATOM 1369 C C . CYS A 1 186 ? 0.044 -11.720 -5.084 1.00 98.56 186 CYS A C 1
ATOM 1371 O O . CYS A 1 186 ? -1.076 -11.273 -5.326 1.00 98.56 186 CYS A O 1
ATOM 1373 N N . ASP A 1 187 ? 0.238 -12.782 -4.316 1.00 98.12 187 ASP A N 1
ATOM 1374 C CA . ASP A 1 187 ? -0.810 -13.607 -3.740 1.00 98.12 187 ASP A CA 1
ATOM 1375 C C . ASP A 1 187 ? -1.165 -13.143 -2.326 1.00 98.12 187 ASP A C 1
ATOM 1377 O O . ASP A 1 187 ? -0.316 -13.140 -1.433 1.00 98.12 187 ASP A O 1
ATOM 1381 N N . GLN A 1 188 ? -2.430 -12.787 -2.093 1.00 97.62 188 GLN A N 1
ATOM 1382 C CA . GLN A 1 188 ? -2.899 -12.404 -0.764 1.00 97.62 188 GLN A CA 1
ATOM 1383 C C . GLN A 1 188 ? -3.204 -13.622 0.110 1.00 97.62 188 GLN A C 1
ATOM 1385 O O . GLN A 1 188 ? -3.900 -14.554 -0.306 1.00 97.62 188 GLN A O 1
ATOM 1390 N N . SER A 1 189 ? -2.783 -13.565 1.372 1.00 96.00 189 SER A N 1
ATOM 1391 C CA . SER A 1 189 ? -3.250 -14.462 2.428 1.00 96.00 189 SER A CA 1
ATOM 1392 C C . SER A 1 189 ? -3.448 -13.690 3.729 1.00 96.00 189 SER A C 1
ATOM 1394 O O . SER A 1 189 ? -2.491 -13.226 4.339 1.00 96.00 189 SER A O 1
ATOM 1396 N N . GLY A 1 190 ? -4.696 -13.529 4.175 1.00 95.69 190 GLY A N 1
ATOM 1397 C CA . GLY A 1 190 ? -4.980 -12.689 5.340 1.00 95.69 190 GLY A CA 1
ATOM 1398 C C . GLY A 1 190 ? -4.480 -11.261 5.107 1.00 95.69 190 GLY A C 1
ATOM 1399 O O . GLY A 1 190 ? -4.938 -10.610 4.166 1.00 95.69 190 GLY A O 1
ATOM 1400 N N . THR A 1 191 ? -3.551 -10.804 5.948 1.00 97.31 191 THR A N 1
ATOM 1401 C CA . THR A 1 191 ? -2.921 -9.477 5.877 1.00 97.31 191 THR A CA 1
ATOM 1402 C C . THR A 1 191 ? -1.617 -9.442 5.077 1.00 97.31 191 THR A C 1
ATOM 1404 O O . THR A 1 191 ? -0.994 -8.387 5.016 1.00 97.31 191 THR A O 1
ATOM 1407 N N . THR A 1 192 ? -1.165 -10.561 4.502 1.00 98.06 192 THR A N 1
ATOM 1408 C CA . THR A 1 192 ? 0.133 -10.649 3.816 1.00 98.06 192 THR A CA 1
ATOM 1409 C C . THR A 1 192 ? -0.004 -10.745 2.298 1.00 98.06 192 THR A C 1
ATOM 1411 O O . THR A 1 192 ? -1.039 -11.173 1.774 1.00 98.06 192 THR A O 1
ATOM 1414 N N . LEU A 1 193 ? 1.064 -10.356 1.596 1.00 97.38 193 LEU A N 1
ATOM 1415 C CA . LEU A 1 193 ? 1.248 -10.511 0.153 1.00 97.38 193 LEU A CA 1
ATOM 1416 C C . LEU A 1 193 ? 2.539 -11.279 -0.140 1.00 97.38 193 LEU A C 1
ATOM 1418 O O . LEU A 1 193 ? 3.626 -10.863 0.259 1.00 97.38 193 LEU A O 1
ATOM 1422 N N . ALA A 1 194 ? 2.429 -12.367 -0.896 1.00 98.00 194 ALA A N 1
ATOM 1423 C CA . ALA A 1 194 ? 3.570 -13.112 -1.413 1.00 98.00 194 ALA A CA 1
ATOM 1424 C C . ALA A 1 194 ? 3.767 -12.789 -2.899 1.00 98.00 194 ALA A C 1
ATOM 1426 O O . ALA A 1 194 ? 2.992 -13.245 -3.733 1.00 98.00 194 ALA A O 1
ATOM 1427 N N . CYS A 1 195 ? 4.788 -11.994 -3.225 1.00 98.25 195 CYS A N 1
ATOM 1428 C CA . CYS A 1 195 ? 5.114 -11.637 -4.608 1.00 98.25 195 CYS A CA 1
ATOM 1429 C C . CYS A 1 195 ? 6.182 -12.561 -5.211 1.00 98.25 195 CYS A C 1
ATOM 1431 O O . CYS A 1 195 ? 7.195 -12.860 -4.567 1.00 98.25 195 CYS A O 1
ATOM 1433 N N . ASP A 1 196 ? 5.991 -12.942 -6.475 1.00 98.25 196 ASP A N 1
ATOM 1434 C CA . ASP A 1 196 ? 6.921 -13.766 -7.263 1.00 98.25 196 ASP A CA 1
ATOM 1435 C C . ASP A 1 196 ? 8.258 -13.062 -7.568 1.00 98.25 196 ASP A C 1
ATOM 1437 O O . ASP A 1 196 ? 9.272 -13.712 -7.834 1.00 98.25 196 ASP A O 1
ATOM 1441 N N .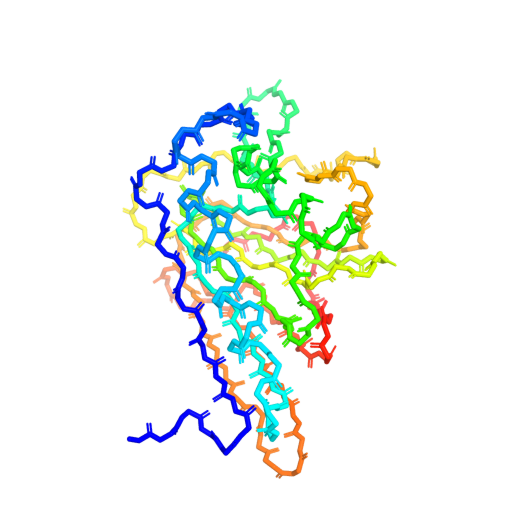 LYS A 1 197 ? 8.280 -11.729 -7.474 1.00 97.69 197 LYS A N 1
ATOM 1442 C CA . LYS A 1 197 ? 9.469 -10.872 -7.569 1.00 97.69 197 LYS A CA 1
ATOM 1443 C C . LYS A 1 197 ? 9.792 -10.192 -6.232 1.00 97.69 197 LYS A C 1
ATOM 1445 O O . LYS A 1 197 ? 9.040 -10.300 -5.263 1.00 97.69 197 LYS A O 1
ATOM 1450 N N . THR A 1 198 ? 10.971 -9.577 -6.159 1.00 97.44 198 THR A N 1
ATOM 1451 C CA . THR A 1 198 ? 11.449 -8.718 -5.060 1.00 97.44 198 THR A CA 1
ATOM 1452 C C . THR A 1 198 ? 12.553 -7.810 -5.578 1.00 97.44 198 THR A C 1
ATOM 1454 O O . THR A 1 198 ? 13.220 -8.168 -6.547 1.00 97.44 198 THR A O 1
ATOM 1457 N N . GLY A 1 199 ? 12.766 -6.681 -4.909 1.00 98.06 199 GLY A N 1
ATOM 1458 C CA . GLY A 1 199 ? 13.659 -5.626 -5.370 1.00 98.06 199 GLY A CA 1
ATOM 1459 C C . GLY A 1 199 ? 13.085 -4.893 -6.578 1.00 98.06 199 GLY A C 1
ATOM 1460 O O . GLY A 1 199 ? 11.865 -4.887 -6.803 1.00 98.06 199 GLY A O 1
ATOM 1461 N N . PHE A 1 200 ? 13.977 -4.292 -7.354 1.00 98.25 200 PHE A N 1
ATOM 1462 C CA . PHE A 1 200 ? 13.616 -3.608 -8.586 1.00 98.25 200 PHE A CA 1
ATOM 1463 C C . PHE A 1 200 ? 13.163 -4.588 -9.680 1.00 98.25 200 PHE A C 1
ATOM 1465 O O . PHE A 1 200 ? 13.840 -5.566 -10.001 1.00 98.25 200 PHE A O 1
ATOM 1472 N N . ILE A 1 201 ? 12.020 -4.295 -10.302 1.00 97.88 201 ILE A N 1
ATOM 1473 C CA . ILE A 1 201 ? 11.448 -5.051 -11.416 1.00 97.88 201 ILE A CA 1
ATOM 1474 C C . ILE A 1 201 ? 11.598 -4.232 -12.696 1.00 97.88 201 ILE A C 1
ATOM 1476 O O . ILE A 1 201 ? 11.004 -3.162 -12.836 1.00 97.88 201 ILE A O 1
ATOM 1480 N N . ALA A 1 202 ? 12.351 -4.762 -13.656 1.00 93.69 202 ALA A N 1
ATOM 1481 C CA . ALA A 1 202 ? 12.486 -4.140 -14.967 1.00 93.69 202 ALA A CA 1
ATOM 1482 C C . ALA A 1 202 ? 11.196 -4.306 -15.808 1.00 93.69 202 ALA A C 1
ATOM 1484 O O . ALA A 1 202 ? 10.641 -5.414 -15.834 1.00 93.69 202 ALA A O 1
ATOM 1485 N N . PRO A 1 203 ? 10.732 -3.245 -16.502 1.00 84.25 203 PRO A N 1
ATOM 1486 C CA . PRO A 1 203 ? 9.522 -3.271 -17.323 1.00 84.25 203 PRO A CA 1
ATOM 1487 C C . PRO A 1 203 ? 9.591 -4.208 -18.532 1.00 84.25 203 PRO A C 1
ATOM 1489 O O . PRO A 1 203 ? 10.687 -4.573 -19.014 1.00 84.25 203 PRO A O 1
#

Foldseek 3Di:
DDPDQAEDEAEDECPPPDQAADDPPDPVLVVLLVSLVVVQVVLPDPRHPAYEYEYAWFQWDFADDPPDATAATRNNLQNSLCVPVVAQSHHPNHQEYEYANQLWWKWWFFPFPYFTYIYQNVADDDFGDDADPVHDPPDTNDVNRHTPFMEIERARWGKDWAADDPPDGDIWIFIAHPVRHTFWIWGGDGRGTDIPDGTYTDD